Protein AF-A0AAU5R5P0-F1 (afdb_monomer_lite)

Radius of gyration: 32.19 Å; chains: 1; bounding box: 75×48×72 Å

Structure (mmCIF, N/CA/C/O backbone):
data_AF-A0AAU5R5P0-F1
#
_entry.id   AF-A0AAU5R5P0-F1
#
loop_
_atom_site.group_PDB
_atom_site.id
_atom_site.type_symbol
_atom_site.label_atom_id
_atom_site.label_alt_id
_atom_site.label_comp_id
_atom_site.label_asym_id
_atom_site.label_entity_id
_atom_site.label_seq_id
_atom_site.pdbx_PDB_ins_code
_atom_site.Cartn_x
_atom_site.Cartn_y
_atom_site.Cartn_z
_atom_site.occupancy
_atom_site.B_iso_or_equiv
_atom_site.auth_seq_id
_atom_site.auth_comp_id
_atom_site.auth_asym_id
_atom_site.auth_atom_id
_atom_site.pdbx_PDB_model_num
ATOM 1 N N . MET A 1 1 ? -8.602 23.711 18.862 1.00 37.56 1 MET A N 1
ATOM 2 C CA . MET A 1 1 ? -9.225 22.370 18.930 1.00 37.56 1 MET A CA 1
ATOM 3 C C . MET A 1 1 ? -9.300 21.935 20.382 1.00 37.56 1 MET A C 1
ATOM 5 O O . MET A 1 1 ? -8.264 21.625 20.959 1.00 37.56 1 MET A O 1
ATOM 9 N N . SER A 1 2 ? -10.489 21.981 20.987 1.00 48.16 2 SER A N 1
ATOM 10 C CA . SER A 1 2 ? -10.673 21.551 22.378 1.00 48.16 2 SER A CA 1
ATOM 11 C C . SER A 1 2 ? -10.471 20.036 22.458 1.00 48.16 2 SER A C 1
ATOM 13 O O . SER A 1 2 ? -11.195 19.274 21.819 1.00 48.16 2 SER A O 1
ATOM 15 N N . GLY A 1 3 ? -9.413 19.594 23.141 1.00 65.94 3 GLY A N 1
ATOM 16 C CA . GLY A 1 3 ? -9.197 18.174 23.404 1.00 65.94 3 GLY A CA 1
ATOM 17 C C . GLY A 1 3 ? -10.274 17.636 24.348 1.00 65.94 3 GLY A C 1
ATOM 18 O O . GLY A 1 3 ? -10.852 18.393 25.116 1.00 65.94 3 GLY A O 1
ATOM 19 N N . LYS A 1 4 ? -10.504 16.314 24.335 1.00 78.62 4 LYS A N 1
ATOM 20 C CA . LYS A 1 4 ? -11.474 15.627 25.219 1.00 78.62 4 LYS A CA 1
ATOM 21 C C . LYS A 1 4 ? -11.370 16.030 26.705 1.00 78.62 4 LYS A C 1
ATOM 23 O O . LYS A 1 4 ? -12.364 15.966 27.415 1.00 78.62 4 LYS A O 1
ATOM 28 N N . TYR A 1 5 ? -10.181 16.438 27.1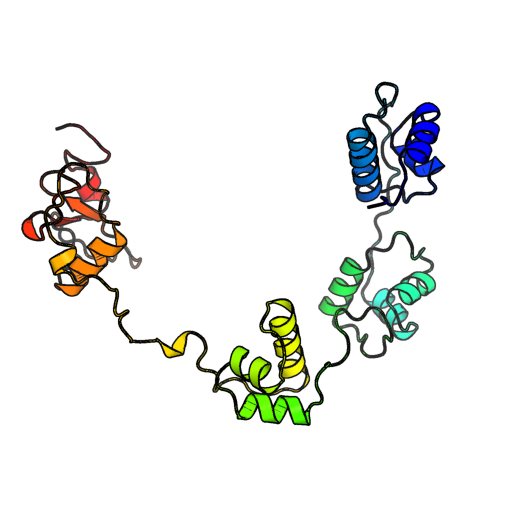53 1.00 87.50 5 TYR A N 1
ATOM 29 C CA . TYR A 1 5 ? -9.937 16.993 28.481 1.00 87.50 5 TYR A CA 1
ATOM 30 C C . TYR A 1 5 ? -9.247 18.360 28.327 1.00 87.50 5 TYR A C 1
ATOM 32 O O . TYR A 1 5 ? -8.155 18.398 27.747 1.00 87.50 5 TYR A O 1
ATOM 40 N N . PRO A 1 6 ? -9.866 19.468 28.778 1.00 90.06 6 PRO A N 1
ATOM 41 C CA . PRO A 1 6 ? -9.249 20.793 28.759 1.00 90.06 6 PRO A CA 1
ATOM 42 C C . PRO A 1 6 ? -8.124 20.903 29.800 1.00 90.06 6 PRO A C 1
ATOM 44 O O . PRO A 1 6 ? -8.080 20.120 30.752 1.00 90.06 6 PRO A O 1
ATOM 47 N N . ARG A 1 7 ? -7.231 21.889 29.626 1.00 90.69 7 ARG A N 1
ATOM 48 C CA . ARG A 1 7 ? -6.052 22.107 30.486 1.00 90.69 7 ARG A CA 1
ATOM 49 C C . ARG A 1 7 ? -6.431 22.210 31.964 1.00 90.69 7 ARG A C 1
ATOM 51 O O . ARG A 1 7 ? -5.957 21.400 32.750 1.00 90.69 7 ARG A O 1
ATOM 58 N N . ASP A 1 8 ? -7.351 23.110 32.304 1.00 90.38 8 ASP A N 1
ATOM 59 C CA . ASP A 1 8 ? -7.723 23.395 33.698 1.00 90.38 8 ASP A CA 1
ATOM 60 C C . ASP 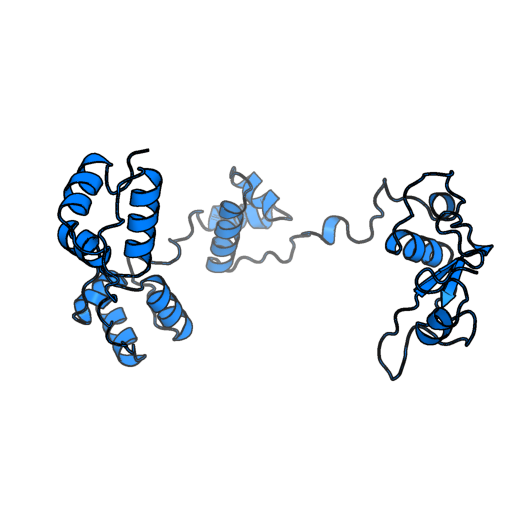A 1 8 ? -8.267 22.159 34.428 1.00 90.38 8 ASP A C 1
ATOM 62 O O . ASP A 1 8 ? -8.071 21.989 35.631 1.00 90.38 8 ASP A O 1
ATOM 66 N N . LEU A 1 9 ? -8.966 21.276 33.703 1.00 91.56 9 LEU A N 1
ATOM 67 C CA . LEU A 1 9 ? -9.454 20.020 34.264 1.00 91.56 9 LEU A CA 1
ATOM 68 C C . LEU A 1 9 ? -8.287 19.077 34.568 1.00 91.56 9 LEU A C 1
ATOM 70 O O . LEU A 1 9 ? -8.235 18.510 35.657 1.00 91.56 9 LEU A O 1
ATOM 74 N N . LEU A 1 10 ? -7.356 18.909 33.625 1.00 92.25 10 LEU A N 1
ATOM 75 C CA . LEU A 1 10 ? -6.195 18.040 33.815 1.00 92.25 10 LEU A CA 1
ATOM 76 C C . LEU A 1 10 ? -5.265 18.554 34.912 1.00 92.25 10 LEU A C 1
ATOM 78 O O . LEU A 1 10 ? -4.765 17.742 35.677 1.00 92.25 10 LEU A O 1
ATOM 82 N N . GLU A 1 11 ? -5.085 19.865 35.028 1.00 92.88 11 GLU A N 1
ATOM 83 C CA . GLU A 1 11 ? -4.228 20.491 36.036 1.00 92.88 11 GLU A CA 1
ATOM 84 C C . GLU A 1 11 ? -4.755 20.248 37.456 1.00 92.88 11 GLU A C 1
ATOM 86 O O . GLU A 1 11 ? -4.049 19.680 38.288 1.00 92.88 11 GLU A O 1
ATOM 91 N N . ARG A 1 12 ? -6.042 20.533 37.714 1.00 92.56 12 ARG A N 1
ATOM 92 C CA . ARG A 1 12 ? -6.675 20.234 39.015 1.00 92.56 12 ARG A CA 1
ATOM 93 C C . ARG A 1 12 ? -6.661 18.742 39.349 1.00 92.56 12 ARG A C 1
ATOM 95 O O . ARG A 1 12 ? -6.482 18.349 40.504 1.00 92.56 12 ARG A O 1
ATOM 102 N N . THR A 1 13 ? -6.875 17.899 38.339 1.00 92.75 13 THR A N 1
ATOM 103 C CA . THR A 1 13 ? -6.923 16.445 38.536 1.00 92.75 13 THR A CA 1
ATOM 104 C C . THR A 1 13 ? -5.526 15.879 38.789 1.00 92.75 13 THR A C 1
ATOM 106 O O . THR A 1 13 ? -5.376 15.039 39.667 1.00 92.75 13 THR A O 1
ATOM 109 N N . ALA A 1 14 ? -4.498 16.358 38.083 1.00 91.56 14 ALA A N 1
ATOM 110 C CA . ALA A 1 14 ? -3.113 15.926 38.257 1.00 91.56 14 ALA A CA 1
ATOM 111 C C . ALA A 1 14 ? -2.517 16.396 39.589 1.00 91.56 14 ALA A C 1
ATOM 113 O O . ALA A 1 14 ? -1.856 15.607 40.257 1.00 91.56 14 ALA A O 1
ATOM 114 N N . ALA A 1 15 ? -2.816 17.623 40.027 1.00 90.88 15 ALA A N 1
ATOM 115 C CA . ALA A 1 15 ? -2.338 18.151 41.308 1.00 90.88 15 ALA A CA 1
ATOM 116 C C . ALA A 1 15 ? -2.796 17.312 42.515 1.00 90.88 15 ALA A C 1
ATOM 118 O O . ALA A 1 15 ? -2.106 17.236 43.525 1.00 90.88 15 ALA A O 1
ATOM 119 N N . SER A 1 16 ? -3.961 16.668 42.407 1.00 91.50 16 SER A N 1
ATOM 120 C CA . SER A 1 16 ? -4.543 15.852 43.477 1.00 91.50 16 SER A CA 1
ATOM 121 C C . SER A 1 16 ? -4.381 14.342 43.273 1.00 91.50 16 SER A C 1
ATOM 123 O O . SER A 1 16 ? -4.752 13.573 44.161 1.00 91.50 16 SER A O 1
ATOM 125 N N . ALA A 1 17 ? -3.857 13.910 42.124 1.00 93.25 17 ALA A N 1
ATOM 126 C CA . ALA A 1 17 ? -3.657 12.504 41.798 1.00 93.25 17 ALA A CA 1
ATOM 127 C C . ALA A 1 17 ? -2.256 12.030 42.186 1.00 93.25 17 ALA A C 1
ATOM 129 O O . ALA A 1 17 ? -1.276 12.761 42.073 1.00 93.25 17 ALA A O 1
ATOM 130 N N . THR A 1 18 ? -2.162 10.769 42.593 1.00 92.38 18 THR A N 1
ATOM 131 C CA . THR A 1 18 ? -0.889 10.130 42.963 1.00 92.38 18 THR A CA 1
ATOM 132 C C . THR A 1 18 ? -0.267 9.346 41.814 1.00 92.38 18 THR A C 1
ATOM 134 O O . THR A 1 18 ? 0.905 8.992 41.872 1.00 92.38 18 THR A O 1
ATOM 137 N N . SER A 1 19 ? -1.027 9.048 40.761 1.00 93.94 19 SER A N 1
ATOM 138 C CA . SER A 1 19 ? -0.559 8.281 39.612 1.00 93.94 19 SER A CA 1
ATOM 139 C C . SER A 1 19 ? -1.356 8.631 38.356 1.00 93.94 19 SER A C 1
ATOM 141 O O . SER A 1 19 ? -2.460 9.175 38.409 1.00 93.94 19 SER A O 1
ATOM 143 N N . LEU A 1 20 ? -0.844 8.221 37.194 1.00 90.75 20 LEU A N 1
ATOM 144 C CA . LEU A 1 20 ? -1.579 8.340 35.933 1.00 90.75 20 LEU A CA 1
ATOM 145 C C . LEU A 1 20 ? -2.873 7.502 35.916 1.00 90.75 20 LEU A C 1
ATOM 147 O O . LEU A 1 20 ? -3.825 7.860 35.224 1.00 90.75 20 LEU A O 1
ATOM 151 N N . VAL A 1 21 ? -2.912 6.381 36.642 1.00 91.94 21 VAL A N 1
ATOM 152 C CA . VAL A 1 21 ? -4.115 5.541 36.764 1.00 91.94 21 VAL A CA 1
ATOM 153 C C . VAL A 1 21 ? -5.148 6.247 37.642 1.00 91.94 21 VAL A C 1
ATOM 155 O O . VAL A 1 21 ? -6.328 6.259 37.293 1.00 91.94 21 VAL A O 1
ATOM 158 N N . ASP A 1 22 ? -4.713 6.917 38.710 1.00 92.44 22 ASP A N 1
ATOM 159 C CA . ASP A 1 22 ? -5.586 7.715 39.572 1.00 92.44 22 ASP A CA 1
ATOM 160 C C . ASP A 1 22 ? -6.186 8.921 38.834 1.00 92.44 22 ASP A C 1
ATOM 162 O O . ASP A 1 22 ? -7.386 9.179 38.934 1.00 92.44 22 ASP A O 1
ATOM 166 N N . VAL A 1 23 ? -5.401 9.587 37.977 1.00 92.44 23 VAL A N 1
ATOM 167 C CA . VAL A 1 23 ? -5.926 10.616 37.060 1.00 92.44 23 VAL A CA 1
ATOM 168 C C . VAL A 1 23 ? -7.061 10.050 36.203 1.00 92.44 23 VAL A C 1
ATOM 170 O O . VAL A 1 23 ? -8.104 10.684 36.072 1.00 92.44 23 VAL A O 1
ATOM 173 N N . LEU A 1 24 ? -6.903 8.850 35.631 1.00 91.06 24 LEU A N 1
ATOM 174 C CA . LEU A 1 24 ? -7.969 8.240 34.831 1.00 91.06 24 LEU A CA 1
ATOM 175 C C . LEU A 1 24 ? -9.224 7.940 35.656 1.00 91.06 24 LEU A C 1
ATOM 177 O O . LEU A 1 24 ? -10.320 8.205 35.162 1.00 91.06 24 LEU A O 1
ATOM 181 N N . ARG A 1 25 ? -9.082 7.439 36.892 1.00 91.56 25 ARG A N 1
ATOM 182 C CA . ARG A 1 25 ? -10.225 7.206 37.795 1.00 91.56 25 ARG A CA 1
ATOM 183 C C . ARG A 1 25 ? -10.990 8.496 38.059 1.00 91.56 25 ARG A C 1
ATOM 185 O O . ARG A 1 25 ? -12.201 8.534 37.869 1.00 91.56 25 ARG A O 1
ATOM 192 N N . ARG A 1 26 ? -10.278 9.563 38.432 1.00 91.69 26 ARG A N 1
ATOM 193 C CA . ARG A 1 26 ? -10.861 10.878 38.745 1.00 91.69 26 ARG A CA 1
ATOM 194 C C . ARG A 1 26 ? -11.532 11.530 37.537 1.00 91.69 26 ARG A C 1
ATOM 196 O O . ARG A 1 26 ? -12.539 12.209 37.689 1.00 91.69 26 ARG A O 1
ATOM 203 N N . LEU A 1 27 ? -11.013 11.288 36.333 1.00 89.56 27 LEU A N 1
ATOM 204 C CA . LEU A 1 27 ? -11.622 11.745 35.079 1.00 89.56 27 LEU A CA 1
ATOM 205 C C . LEU A 1 27 ? -12.804 10.875 34.611 1.00 89.56 27 LEU A C 1
ATOM 207 O O . LEU A 1 27 ? -13.376 11.167 33.558 1.00 89.56 27 LEU A O 1
ATOM 211 N N . GLY A 1 28 ? -13.129 9.780 35.311 1.00 85.88 28 GLY A N 1
ATOM 212 C CA . GLY A 1 28 ? -14.109 8.790 34.850 1.00 85.88 28 GLY A CA 1
ATOM 213 C C . GLY A 1 28 ? -13.724 8.153 33.507 1.00 85.88 28 GLY A C 1
ATOM 214 O O . GLY A 1 28 ? -14.583 7.782 32.708 1.00 85.88 28 GLY A O 1
ATOM 215 N N . ALA A 1 29 ? -12.427 8.096 33.201 1.00 85.25 29 ALA A N 1
ATOM 216 C CA . ALA A 1 29 ? -11.911 7.598 31.936 1.00 85.25 29 ALA A CA 1
ATOM 217 C C . ALA A 1 29 ? -11.684 6.074 31.990 1.00 85.25 29 ALA A C 1
ATOM 219 O O . ALA A 1 29 ? -11.290 5.551 33.032 1.00 85.25 29 ALA A O 1
ATOM 220 N N . PRO A 1 30 ? -11.837 5.345 30.865 1.00 83.00 30 PRO A N 1
ATOM 221 C CA . PRO A 1 30 ? -11.575 3.907 30.837 1.00 83.00 30 PRO A CA 1
ATOM 222 C C . PRO A 1 30 ? -10.136 3.582 31.251 1.00 83.00 30 PRO A C 1
ATOM 224 O O . PRO A 1 30 ? -9.190 4.137 30.678 1.00 83.00 30 PRO A O 1
ATOM 227 N N . LEU A 1 31 ? -9.967 2.651 32.194 1.00 86.25 31 LEU A N 1
ATOM 228 C CA . LEU A 1 31 ? -8.665 2.194 32.688 1.00 86.25 31 LEU A CA 1
ATOM 229 C C . LEU A 1 31 ? -8.011 1.269 31.653 1.00 86.25 31 LEU A C 1
ATOM 231 O O . LEU A 1 31 ? -8.172 0.047 31.656 1.00 86.25 31 LEU A O 1
ATOM 235 N N . GLY A 1 32 ? -7.310 1.869 30.695 1.00 83.44 32 GLY A N 1
ATOM 236 C CA . GLY A 1 32 ? -6.688 1.149 29.591 1.00 83.44 32 GLY A CA 1
ATOM 237 C C . GLY A 1 32 ? -5.481 1.873 29.012 1.00 83.44 32 GLY A C 1
ATOM 238 O O . GLY A 1 32 ? -5.336 3.091 29.124 1.00 83.44 32 GLY A O 1
ATOM 239 N N . SER A 1 33 ? -4.621 1.117 28.330 1.00 85.06 33 SER A N 1
ATOM 240 C CA . SER A 1 33 ? -3.345 1.612 27.795 1.00 85.06 33 SER A CA 1
ATOM 241 C C . SER A 1 33 ? -3.502 2.791 26.828 1.00 85.06 33 SER A C 1
ATOM 243 O O . SER A 1 33 ? -2.677 3.706 26.834 1.00 85.06 33 SER A O 1
ATOM 245 N N . ARG A 1 34 ? -4.577 2.811 26.026 1.00 83.88 34 ARG A N 1
ATOM 246 C CA . ARG A 1 34 ? -4.896 3.923 25.115 1.00 83.88 34 ARG A CA 1
ATOM 247 C C . ARG A 1 34 ? -5.276 5.195 25.869 1.00 83.88 34 ARG A C 1
ATOM 249 O O . ARG A 1 34 ? -4.752 6.254 25.539 1.00 83.88 34 ARG A O 1
ATOM 256 N N . SER A 1 35 ? -6.136 5.088 26.882 1.00 86.81 35 SER A N 1
ATOM 257 C CA . SER A 1 35 ? -6.529 6.222 27.726 1.00 86.81 35 SER A CA 1
ATOM 258 C C . SER A 1 35 ? -5.335 6.766 28.508 1.00 86.81 35 SER A C 1
ATOM 260 O O . SER A 1 35 ? -5.110 7.972 28.493 1.00 86.81 35 SER A O 1
ATOM 262 N N . CYS A 1 36 ? -4.511 5.886 29.096 1.00 88.81 36 CYS A N 1
ATOM 263 C CA . CYS A 1 36 ? -3.262 6.275 29.759 1.00 88.81 36 CYS A CA 1
ATOM 264 C C . CYS A 1 36 ? -2.346 7.045 28.813 1.00 88.81 36 CYS A C 1
ATOM 266 O O . CYS A 1 36 ? -1.829 8.093 29.182 1.00 88.81 36 CYS A O 1
ATOM 268 N N . ARG A 1 37 ? -2.135 6.529 27.594 1.00 89.56 37 ARG A N 1
ATOM 269 C CA . ARG A 1 37 ? -1.294 7.192 26.593 1.00 89.56 37 ARG A CA 1
ATOM 270 C C . ARG A 1 37 ? -1.841 8.576 26.255 1.00 89.56 37 ARG A C 1
ATOM 272 O O . ARG A 1 37 ? -1.109 9.544 26.376 1.00 89.56 37 ARG A O 1
ATOM 279 N N . TYR A 1 38 ? -3.127 8.669 25.916 1.00 90.81 38 TYR A N 1
ATOM 280 C CA . TYR A 1 38 ? -3.756 9.939 25.558 1.00 90.81 38 TYR A CA 1
ATOM 281 C C . TYR A 1 38 ? -3.643 10.983 26.676 1.00 90.81 38 TYR A C 1
ATOM 283 O O . TYR A 1 38 ? -3.254 12.116 26.413 1.00 90.81 38 TYR A O 1
ATOM 291 N N . VAL A 1 39 ? -3.956 10.611 27.922 1.00 91.38 39 VAL A N 1
ATOM 292 C CA . VAL A 1 39 ? -3.872 11.535 29.064 1.00 91.38 39 VAL A CA 1
ATOM 293 C C . VAL A 1 39 ? -2.426 11.923 29.356 1.00 91.38 39 VAL A C 1
ATOM 295 O O . VAL A 1 39 ? -2.158 13.101 29.549 1.00 91.38 39 VAL A O 1
ATOM 298 N N . ARG A 1 40 ? -1.476 10.984 29.301 1.00 92.44 40 ARG A N 1
ATOM 299 C CA . ARG A 1 40 ? -0.046 11.283 29.462 1.00 92.44 40 ARG A CA 1
ATOM 300 C C . ARG A 1 40 ? 0.454 12.271 28.412 1.00 92.44 40 ARG A C 1
ATOM 302 O O . ARG A 1 40 ? 1.134 13.229 28.757 1.00 92.44 40 ARG A O 1
ATOM 309 N N . ASP A 1 41 ? 0.112 12.045 27.147 1.00 93.44 41 ASP A N 1
ATOM 310 C CA . ASP A 1 41 ? 0.524 12.917 26.047 1.00 93.44 41 ASP A CA 1
ATOM 311 C C . ASP A 1 41 ? -0.108 14.310 26.193 1.00 93.44 41 ASP A C 1
ATOM 313 O O . ASP A 1 41 ? 0.528 15.314 25.884 1.00 93.44 41 ASP A O 1
ATOM 317 N N . ARG A 1 42 ? -1.331 14.393 26.736 1.00 93.00 42 ARG A N 1
ATOM 318 C CA . ARG A 1 42 ? -1.995 15.665 27.050 1.00 93.00 42 ARG A CA 1
ATOM 319 C C . ARG A 1 42 ? -1.380 16.397 28.239 1.00 93.00 42 ARG A C 1
ATOM 321 O O . ARG A 1 42 ? -1.206 17.603 28.140 1.00 93.00 42 ARG A O 1
ATOM 328 N N . LEU A 1 43 ? -1.032 15.696 29.316 1.00 93.00 43 LEU A N 1
ATOM 329 C CA . LEU A 1 43 ? -0.339 16.284 30.469 1.00 93.00 43 LEU A CA 1
ATOM 330 C C . LEU A 1 43 ? 1.007 16.882 30.040 1.00 93.00 43 LEU A C 1
ATOM 332 O O . LEU A 1 43 ? 1.278 18.037 30.343 1.00 93.00 43 LEU A O 1
ATOM 336 N N . LYS A 1 44 ? 1.776 16.147 29.223 1.00 93.19 44 LYS A N 1
ATOM 337 C CA . LYS A 1 44 ? 3.019 16.647 28.613 1.00 93.19 44 LYS A CA 1
ATOM 338 C C . LYS A 1 44 ? 2.791 17.841 27.694 1.00 93.19 44 LYS A C 1
ATOM 340 O O . LYS A 1 44 ? 3.549 18.797 27.727 1.00 93.19 44 LYS A O 1
ATOM 345 N N . HIS A 1 45 ? 1.757 17.787 26.857 1.00 93.38 45 HIS A N 1
ATOM 346 C CA . HIS A 1 45 ? 1.437 18.879 25.941 1.00 93.38 45 HIS A CA 1
ATOM 347 C C . HIS A 1 45 ? 1.094 20.186 26.671 1.00 93.38 45 HIS A C 1
ATOM 349 O O . HIS A 1 45 ? 1.374 21.258 26.145 1.00 93.38 45 HIS A O 1
ATOM 355 N N . TYR A 1 46 ? 0.487 20.097 27.855 1.00 93.69 46 TYR A N 1
ATOM 356 C CA . TYR A 1 46 ? 0.146 21.253 28.685 1.00 93.69 46 TYR A CA 1
ATOM 357 C C . TYR A 1 46 ? 1.216 21.625 29.714 1.00 93.69 46 TYR A C 1
ATOM 359 O O . TYR A 1 46 ? 0.971 22.543 30.495 1.00 93.69 46 TYR A O 1
ATOM 367 N N . ASP A 1 47 ? 2.355 20.930 29.708 1.00 93.12 47 ASP A N 1
ATOM 368 C CA . ASP A 1 47 ? 3.454 21.117 30.659 1.00 93.12 47 ASP A CA 1
ATOM 369 C C . ASP A 1 47 ? 2.994 21.061 32.128 1.00 93.12 47 ASP A C 1
ATOM 371 O O . ASP A 1 47 ? 3.396 21.851 32.977 1.00 93.12 47 ASP A O 1
ATOM 375 N N . ILE A 1 48 ? 2.067 20.144 32.419 1.00 92.50 48 ILE A N 1
ATOM 376 C CA . ILE A 1 48 ? 1.549 19.934 33.774 1.00 92.50 48 ILE A CA 1
ATOM 377 C C . ILE A 1 48 ? 2.538 19.052 34.533 1.00 92.50 48 ILE A C 1
ATOM 379 O O . ILE A 1 48 ? 2.906 17.980 34.043 1.00 92.50 48 ILE A O 1
ATOM 383 N N . ASP A 1 49 ? 2.923 19.476 35.739 1.00 91.06 49 ASP A N 1
ATOM 384 C CA . ASP A 1 49 ? 3.818 18.701 36.594 1.00 91.06 49 ASP A CA 1
ATOM 385 C C . ASP A 1 49 ? 3.182 17.362 37.001 1.00 91.06 49 ASP A C 1
ATOM 387 O O . ASP A 1 49 ? 2.055 17.285 37.498 1.00 91.06 49 ASP A O 1
ATOM 391 N N . THR A 1 50 ? 3.929 16.289 36.758 1.00 91.81 50 THR A N 1
ATOM 392 C CA . THR A 1 50 ? 3.582 14.916 37.139 1.00 91.81 50 THR A CA 1
ATOM 393 C C . THR A 1 50 ? 4.754 14.219 37.830 1.00 91.81 50 THR A C 1
ATOM 395 O O . THR A 1 50 ? 4.817 12.990 37.839 1.00 91.81 50 THR A O 1
ATOM 398 N N . SER A 1 51 ? 5.737 14.973 38.328 1.00 91.38 51 SER A N 1
ATOM 399 C CA . SER A 1 51 ? 6.940 14.437 38.975 1.00 91.38 51 SER A CA 1
ATOM 400 C C . SER A 1 51 ? 6.622 13.649 40.250 1.00 91.38 51 SER A C 1
ATOM 402 O O . SER A 1 51 ? 7.294 12.665 40.553 1.00 91.38 51 SER A O 1
ATOM 404 N N . HIS A 1 52 ? 5.542 14.018 40.941 1.00 91.62 52 HIS A N 1
ATOM 405 C CA . HIS A 1 52 ? 5.018 13.338 42.125 1.00 91.62 52 HIS A CA 1
ATOM 406 C C . HIS A 1 52 ? 4.285 12.024 41.822 1.00 91.62 52 HIS A C 1
ATOM 408 O O . HIS A 1 52 ? 3.874 11.332 42.754 1.00 91.62 52 HIS A O 1
ATOM 414 N N . PHE A 1 53 ? 4.092 11.656 40.550 1.00 94.69 53 PHE A N 1
ATOM 415 C CA . PHE A 1 53 ? 3.351 10.445 40.203 1.00 94.69 53 PHE A CA 1
ATOM 416 C C . PHE A 1 53 ? 4.158 9.177 40.486 1.00 94.69 53 PHE A C 1
ATOM 418 O O . PHE A 1 53 ? 5.235 8.958 39.931 1.00 94.69 53 PHE A O 1
ATOM 425 N N . VAL A 1 54 ? 3.570 8.266 41.260 1.00 92.25 54 VAL A N 1
ATOM 426 C CA . VAL A 1 54 ? 4.105 6.919 41.464 1.00 92.25 54 VAL A CA 1
ATOM 427 C C . VAL A 1 54 ? 3.711 5.987 40.318 1.00 92.25 54 VAL A C 1
ATOM 429 O O . VAL A 1 54 ? 2.661 6.129 39.680 1.00 92.25 54 VAL A O 1
ATOM 432 N N . LYS A 1 55 ? 4.567 4.996 40.040 1.00 88.25 55 LYS A N 1
ATOM 433 C CA . LYS A 1 55 ? 4.279 3.968 39.036 1.00 88.25 55 LYS A CA 1
ATOM 434 C C . LYS A 1 55 ? 3.196 3.030 39.564 1.00 88.25 55 LYS A C 1
ATOM 436 O O . LYS A 1 55 ? 3.466 2.155 40.377 1.00 88.25 55 LYS A O 1
ATOM 441 N N . GLU A 1 56 ? 1.991 3.186 39.036 1.00 89.88 56 GLU A N 1
ATOM 442 C CA . GLU A 1 56 ? 0.865 2.293 39.286 1.00 89.88 56 GLU A CA 1
ATOM 443 C C . GLU A 1 56 ? 0.580 1.440 38.042 1.00 89.88 56 GLU A C 1
ATOM 445 O O . GLU A 1 56 ? 0.508 1.955 36.920 1.00 89.88 56 GLU A O 1
ATOM 450 N N . SER A 1 57 ? 0.447 0.126 38.230 1.00 87.56 57 SER A N 1
ATOM 451 C CA . SER A 1 57 ? 0.046 -0.788 37.158 1.00 87.56 57 SER A CA 1
ATOM 452 C C . SER A 1 57 ? -1.433 -0.600 36.826 1.00 87.56 57 SER A C 1
ATOM 454 O O . SER A 1 57 ? -2.259 -0.358 37.703 1.00 87.56 57 SER A O 1
ATOM 456 N N . LEU A 1 58 ? -1.781 -0.721 35.543 1.00 86.75 58 LEU A N 1
ATOM 457 C CA . LEU A 1 58 ? -3.187 -0.819 35.150 1.00 86.75 58 LEU A CA 1
ATOM 458 C C . LEU A 1 58 ? -3.811 -2.071 35.786 1.00 86.75 58 LEU A C 1
ATOM 460 O O . LEU A 1 58 ? -3.103 -3.066 35.934 1.00 86.75 58 LEU A O 1
ATOM 464 N N . PRO A 1 59 ? -5.111 -2.041 36.129 1.00 84.31 59 PRO A N 1
ATOM 465 C CA . PRO A 1 59 ? -5.787 -3.225 36.637 1.00 84.31 59 PRO A CA 1
ATOM 466 C C . PRO A 1 59 ? -5.726 -4.349 35.601 1.00 84.31 59 PRO A C 1
ATOM 468 O O . PRO A 1 59 ? -5.874 -4.097 34.396 1.00 84.31 59 PRO A O 1
ATOM 471 N N . ASP A 1 60 ? -5.528 -5.576 36.079 1.00 80.44 60 ASP A N 1
ATOM 472 C CA . ASP A 1 60 ? -5.538 -6.752 35.221 1.00 80.44 60 ASP A CA 1
ATOM 473 C C . ASP A 1 60 ? -6.900 -6.883 34.543 1.00 80.44 60 ASP A C 1
ATOM 475 O O . ASP A 1 60 ? -7.961 -6.832 35.170 1.00 80.44 60 ASP A O 1
ATOM 479 N N . ARG A 1 61 ? -6.866 -7.011 33.217 1.00 73.94 61 ARG A N 1
ATOM 480 C CA . ARG A 1 61 ? -8.063 -7.258 32.422 1.00 73.94 61 ARG A CA 1
ATOM 481 C C . ARG A 1 61 ? -8.236 -8.758 32.297 1.00 73.94 61 ARG A C 1
ATOM 483 O O . ARG A 1 61 ? -7.347 -9.441 31.798 1.00 73.94 61 ARG A O 1
ATOM 490 N N . GLU A 1 62 ? -9.401 -9.247 32.695 1.00 74.19 62 GLU A N 1
ATOM 491 C CA . GLU A 1 62 ? -9.769 -10.643 32.508 1.00 74.19 62 GLU A CA 1
ATOM 492 C C . GLU A 1 62 ? -9.664 -11.035 31.023 1.00 74.19 62 GLU A C 1
ATOM 494 O O . GLU A 1 62 ? -10.205 -10.363 30.133 1.00 74.19 62 GLU A O 1
ATOM 499 N N . HIS A 1 63 ? -8.942 -12.121 30.739 1.00 71.56 63 HIS A N 1
ATOM 500 C CA . HIS A 1 63 ? -8.827 -12.658 29.390 1.00 71.56 63 HIS A CA 1
ATOM 501 C C . HIS A 1 63 ? -10.150 -13.301 28.973 1.00 71.56 63 HIS A C 1
ATOM 503 O O . HIS A 1 63 ? -10.485 -14.403 29.393 1.00 71.56 63 HIS A O 1
ATOM 509 N N . ARG A 1 64 ? -10.894 -12.619 28.100 1.00 75.44 64 ARG A N 1
ATOM 510 C CA . ARG A 1 64 ? -12.179 -13.116 27.594 1.00 75.44 64 ARG A CA 1
ATOM 511 C C . ARG A 1 64 ? -12.000 -13.921 26.314 1.00 75.44 64 ARG A C 1
ATOM 513 O O . ARG A 1 64 ? -11.430 -13.429 25.336 1.00 75.44 64 ARG A O 1
ATOM 5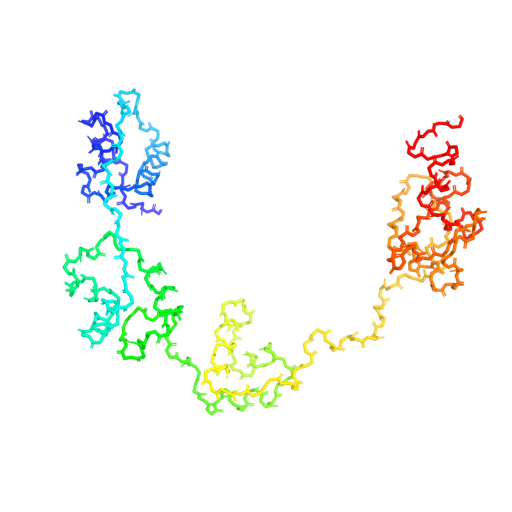20 N N . SER A 1 65 ? -12.537 -15.138 26.309 1.00 78.19 65 SER A N 1
ATOM 521 C CA . SER A 1 65 ? -12.718 -15.935 25.097 1.00 78.19 65 SER A CA 1
ATOM 522 C C . SER A 1 65 ? -14.142 -15.768 24.578 1.00 78.19 65 SER A C 1
ATOM 524 O O . SER A 1 65 ? -15.089 -15.714 25.353 1.00 78.19 65 SER A O 1
ATOM 526 N N . TYR A 1 66 ? -14.282 -15.695 23.256 1.00 82.50 66 TYR A N 1
ATOM 527 C CA . TYR A 1 66 ? -15.572 -15.579 22.580 1.00 82.50 66 TYR A CA 1
ATOM 528 C C . TYR A 1 66 ? -15.752 -16.806 21.676 1.00 82.50 66 TYR A C 1
ATOM 530 O O . TYR A 1 66 ? -15.297 -16.780 20.521 1.00 82.50 66 TYR A O 1
ATOM 538 N N . PRO A 1 67 ? -16.293 -17.921 22.201 1.00 87.69 67 PRO A N 1
ATOM 539 C CA . PRO A 1 67 ? -16.546 -19.116 21.403 1.00 87.69 67 PRO A CA 1
ATOM 540 C C . PRO A 1 67 ? -17.567 -18.818 20.296 1.00 87.69 67 PRO A C 1
ATOM 542 O O . PRO A 1 67 ? -18.299 -17.825 20.353 1.00 87.69 67 PRO A O 1
ATOM 545 N N . LYS A 1 68 ? -17.560 -19.635 19.239 1.00 89.88 68 LYS A N 1
ATOM 546 C CA . LYS A 1 68 ? -18.358 -19.375 18.031 1.00 89.88 68 LYS A CA 1
ATOM 547 C C . LYS A 1 68 ? -19.851 -19.376 18.353 1.00 89.88 68 LYS A C 1
ATOM 549 O O . LYS A 1 68 ? -20.578 -18.538 17.838 1.00 89.88 68 LYS A O 1
ATOM 554 N N . GLU A 1 69 ? -20.265 -20.286 19.220 1.00 90.75 69 GLU A N 1
ATOM 555 C CA . GLU A 1 69 ? -21.643 -20.551 19.618 1.00 90.75 69 GLU A CA 1
ATOM 556 C C . GLU A 1 69 ? -22.238 -19.325 20.313 1.00 90.75 69 GLU A C 1
ATOM 558 O O . GLU A 1 69 ? -23.256 -18.804 19.872 1.00 90.75 69 GLU A O 1
ATOM 563 N N . VAL A 1 70 ? -21.522 -18.780 21.302 1.00 89.94 70 VAL A N 1
ATOM 564 C CA . VAL A 1 70 ? -21.933 -17.570 22.035 1.00 89.94 70 VAL A CA 1
ATOM 565 C C . VAL A 1 70 ? -22.019 -16.358 21.107 1.00 89.94 70 VAL A C 1
ATOM 567 O O . VAL A 1 70 ? -22.951 -15.565 21.205 1.00 89.94 70 VAL A O 1
ATOM 570 N N . LEU A 1 71 ? -21.072 -16.203 20.175 1.00 91.12 71 LEU A N 1
ATOM 571 C CA . LEU A 1 71 ? -21.118 -15.103 19.207 1.00 91.12 71 LEU A CA 1
ATOM 572 C C . LEU A 1 71 ? -22.269 -15.245 18.208 1.00 91.12 71 LEU A C 1
ATOM 574 O O . LEU A 1 71 ? -22.844 -14.231 17.820 1.00 91.12 71 LEU A O 1
ATOM 578 N N . ALA A 1 72 ? -22.585 -16.467 17.782 1.00 91.62 72 ALA A N 1
ATOM 579 C CA . ALA A 1 72 ? -23.689 -16.735 16.869 1.00 91.62 72 ALA A CA 1
ATOM 580 C C . ALA A 1 72 ? -25.040 -16.486 17.549 1.00 91.62 72 ALA A C 1
ATOM 582 O O . ALA A 1 72 ? -25.896 -15.815 16.979 1.00 91.62 72 ALA A O 1
ATOM 583 N N . GLU A 1 73 ? -25.201 -16.953 18.787 1.00 92.69 73 GLU A N 1
ATOM 584 C CA . GLU A 1 73 ? -26.399 -16.719 19.590 1.00 92.69 73 GLU A CA 1
ATOM 585 C C . GLU A 1 73 ? -26.602 -15.225 19.873 1.00 92.69 73 GLU A C 1
ATOM 587 O O . GLU A 1 73 ? -27.685 -14.692 19.631 1.00 92.69 73 GLU A O 1
ATOM 592 N N . ALA A 1 74 ? -25.551 -14.522 20.305 1.00 91.75 74 ALA A N 1
ATOM 593 C CA . ALA A 1 74 ? -25.616 -13.083 20.539 1.00 91.75 74 ALA A CA 1
ATOM 594 C C . ALA A 1 74 ? -25.924 -12.309 19.249 1.00 91.75 74 ALA A C 1
ATOM 596 O O . ALA A 1 74 ? -26.690 -11.351 19.279 1.00 91.75 74 ALA A O 1
ATOM 597 N N . ALA A 1 75 ? -25.361 -12.720 18.107 1.00 90.88 75 ALA A N 1
ATOM 598 C CA . ALA A 1 75 ? -25.668 -12.102 16.822 1.00 90.88 75 ALA A CA 1
ATOM 599 C C . ALA A 1 75 ? -27.132 -12.323 16.411 1.00 90.88 75 ALA A C 1
ATOM 601 O O . ALA A 1 75 ? -27.757 -11.396 15.910 1.00 90.88 75 ALA A O 1
ATOM 602 N N . ALA A 1 76 ? -27.708 -13.500 16.659 1.00 91.44 76 ALA A N 1
ATOM 603 C CA . ALA A 1 76 ? -29.111 -13.772 16.341 1.00 91.44 76 ALA A CA 1
ATOM 604 C C . ALA A 1 76 ? -30.092 -12.896 17.147 1.00 91.44 76 ALA A C 1
ATOM 606 O O . ALA A 1 76 ? -31.120 -12.489 16.615 1.00 91.44 76 ALA A O 1
ATOM 607 N N . HIS A 1 77 ? -29.752 -12.559 18.396 1.00 91.50 77 HIS A N 1
ATOM 608 C CA . HIS A 1 77 ? -30.599 -11.770 19.305 1.00 91.50 77 HIS A CA 1
ATOM 609 C C . HIS A 1 77 ? -30.305 -10.264 19.296 1.00 91.50 77 HIS A C 1
ATOM 611 O O . HIS A 1 77 ? -30.804 -9.531 20.146 1.00 91.50 77 HIS A O 1
ATOM 617 N N . SER A 1 78 ? -29.459 -9.790 18.383 1.00 91.25 78 SER A N 1
ATOM 618 C CA . SER A 1 78 ? -29.005 -8.398 18.353 1.00 91.25 78 SER A CA 1
ATOM 619 C C . SER A 1 78 ? -29.049 -7.816 16.948 1.00 91.25 78 SER A C 1
ATOM 621 O O . SER A 1 78 ? -28.905 -8.521 15.953 1.00 91.25 78 SER A O 1
ATOM 623 N N . HIS A 1 79 ? -29.162 -6.494 16.867 1.00 87.75 79 HIS A N 1
ATOM 624 C CA . HIS A 1 79 ? -29.079 -5.718 15.630 1.00 87.75 79 HIS A CA 1
ATOM 625 C C . HIS A 1 79 ? -27.807 -4.862 15.555 1.00 87.75 79 HIS A C 1
ATOM 627 O O . HIS A 1 79 ? -27.618 -4.090 14.608 1.00 87.75 79 HIS A O 1
ATOM 633 N N . SER A 1 80 ? -26.907 -4.987 16.531 1.00 87.25 80 SER A N 1
ATOM 634 C CA . SER A 1 80 ? -25.608 -4.324 16.527 1.00 87.25 80 SER A CA 1
ATOM 635 C C . SER A 1 80 ? -24.586 -5.071 17.384 1.00 87.25 80 SER A C 1
ATOM 637 O O . SER A 1 80 ? -24.936 -5.775 18.325 1.00 87.25 80 SER A O 1
ATOM 639 N N . ILE A 1 81 ? -23.287 -4.862 17.124 1.00 87.56 81 ILE A N 1
ATOM 640 C CA . ILE A 1 81 ? -22.228 -5.415 17.995 1.00 87.56 81 ILE A CA 1
ATOM 641 C C . ILE A 1 81 ? -22.351 -4.855 19.419 1.00 87.56 81 ILE A C 1
ATOM 643 O O . ILE A 1 81 ? -21.962 -5.514 20.371 1.00 87.56 81 ILE A O 1
ATOM 647 N N . ARG A 1 82 ? -22.883 -3.640 19.588 1.00 87.56 82 ARG A N 1
ATOM 648 C CA . ARG A 1 82 ? -23.116 -3.074 20.917 1.00 87.56 82 ARG A CA 1
ATOM 649 C C . ARG A 1 82 ? -24.166 -3.885 21.679 1.00 87.56 82 ARG A C 1
ATOM 651 O O . ARG A 1 82 ? -23.883 -4.304 22.795 1.00 87.56 82 ARG A O 1
ATOM 658 N N . GLU A 1 83 ? -25.312 -4.138 21.056 1.00 89.06 83 GLU A N 1
ATOM 659 C CA . GLU A 1 83 ? -26.373 -4.978 21.627 1.00 89.06 83 GLU A CA 1
ATOM 660 C C . GLU A 1 83 ? -25.879 -6.395 21.908 1.00 89.06 83 GLU A C 1
ATOM 662 O O . GLU A 1 83 ? -26.191 -6.934 22.959 1.00 89.06 83 GLU A O 1
ATOM 667 N N . MET A 1 84 ? -25.010 -6.961 21.058 1.00 90.94 84 MET A N 1
ATOM 668 C CA . MET A 1 84 ? -24.406 -8.266 21.349 1.00 90.94 84 MET A CA 1
ATOM 669 C C . MET A 1 84 ? -23.663 -8.258 22.687 1.00 90.94 84 MET A C 1
ATOM 671 O O . MET A 1 84 ? -23.744 -9.221 23.440 1.00 90.94 84 MET A O 1
ATOM 675 N N . PHE A 1 85 ? -22.908 -7.194 22.984 1.00 88.12 85 PHE A N 1
ATOM 676 C CA . PHE A 1 85 ? -22.214 -7.073 24.267 1.00 88.12 85 PHE A CA 1
ATOM 677 C C . PHE A 1 85 ? -23.205 -6.931 25.416 1.00 88.12 85 PHE A C 1
ATOM 679 O O . PHE A 1 85 ? -23.017 -7.594 26.428 1.00 88.12 85 PHE A O 1
ATOM 686 N N . GLU A 1 86 ? -24.264 -6.142 25.241 1.00 88.50 86 GLU A N 1
ATOM 687 C CA . GLU A 1 86 ? -25.338 -6.015 26.232 1.00 88.50 86 GLU A CA 1
ATOM 688 C C . GLU A 1 86 ? -26.018 -7.379 26.490 1.00 88.50 86 GLU A C 1
ATOM 690 O O . GLU A 1 86 ? -26.171 -7.759 27.649 1.00 88.50 86 GLU A O 1
ATOM 695 N N . TYR A 1 87 ? -26.295 -8.170 25.445 1.00 88.94 87 TYR A N 1
ATOM 696 C CA . TYR A 1 87 ? -26.830 -9.538 25.533 1.00 88.94 87 TYR A CA 1
ATOM 697 C C . TYR A 1 87 ? -25.873 -10.501 26.248 1.00 88.94 87 TYR A C 1
ATOM 699 O O . TYR A 1 87 ? -26.284 -11.274 27.106 1.00 88.94 87 TYR A O 1
ATOM 707 N N . MET A 1 88 ? -24.570 -10.421 25.959 1.00 87.75 88 MET A N 1
ATOM 708 C CA . MET A 1 88 ? -23.534 -11.210 26.640 1.00 87.75 88 MET A CA 1
ATOM 709 C C . MET A 1 88 ? -23.247 -10.729 28.080 1.00 87.75 88 MET A C 1
ATOM 711 O O . MET A 1 88 ? -22.328 -11.244 28.718 1.00 87.75 88 MET A O 1
ATOM 715 N N . GLY A 1 89 ? -23.968 -9.721 28.591 1.00 84.12 89 GLY A N 1
ATOM 716 C CA . GLY A 1 89 ? -23.761 -9.155 29.928 1.00 84.12 89 GLY A CA 1
ATOM 717 C C . GLY A 1 89 ? -22.467 -8.344 30.069 1.00 84.12 89 GLY A C 1
ATOM 718 O O . GLY A 1 89 ? -21.937 -8.183 31.168 1.00 84.12 89 GLY A O 1
ATOM 719 N N . LEU A 1 90 ? -21.913 -7.851 28.960 1.00 81.38 90 LEU A N 1
ATOM 720 C CA . LEU A 1 90 ? -20.645 -7.130 28.911 1.00 81.38 90 LEU A CA 1
ATOM 721 C C . LEU A 1 90 ? -20.871 -5.620 28.724 1.00 81.38 90 LEU A C 1
ATOM 723 O O . LEU A 1 90 ? -21.677 -5.203 27.892 1.00 81.38 90 LEU A O 1
ATOM 727 N N . PRO A 1 91 ? -20.107 -4.761 29.423 1.00 73.12 91 PRO A N 1
ATOM 728 C CA . PRO A 1 91 ? -20.260 -3.319 29.293 1.00 73.12 91 PRO A CA 1
ATOM 729 C C . PRO A 1 91 ? -19.814 -2.822 27.899 1.00 73.12 91 PRO A C 1
ATOM 731 O O . PRO A 1 91 ? -18.682 -3.093 27.473 1.00 73.12 91 PRO A O 1
ATOM 734 N N . PRO A 1 92 ? -20.637 -2.014 27.200 1.00 68.19 92 PRO A N 1
ATOM 735 C CA . PRO A 1 92 ? -20.359 -1.563 25.832 1.00 68.19 92 PRO A CA 1
ATOM 736 C C . PRO A 1 92 ? -19.194 -0.558 25.719 1.00 68.19 92 PRO A C 1
ATOM 738 O O . PRO A 1 92 ? -18.737 -0.252 24.613 1.00 68.19 92 PRO A O 1
ATOM 741 N N . SER A 1 93 ? -18.690 -0.029 26.839 1.00 63.53 93 SER A N 1
ATOM 742 C CA . SER A 1 93 ? -17.638 1.000 26.902 1.00 63.53 93 SER A CA 1
ATOM 743 C C . SER A 1 93 ? -16.206 0.461 26.766 1.00 63.53 93 SER A C 1
ATOM 745 O O . SER A 1 93 ? -15.346 1.172 26.248 1.00 63.53 93 SER A O 1
ATOM 747 N N . ASP A 1 94 ? -15.947 -0.789 27.165 1.00 59.84 94 ASP A N 1
ATOM 748 C CA . ASP A 1 94 ? -14.620 -1.438 27.099 1.00 59.84 94 ASP A CA 1
ATOM 749 C C . ASP A 1 94 ? -14.498 -2.442 25.934 1.00 59.84 94 ASP A C 1
ATOM 751 O O . ASP A 1 94 ? -13.585 -3.269 25.864 1.00 59.84 94 ASP A O 1
ATOM 755 N N . SER A 1 95 ? -15.436 -2.367 24.991 1.00 67.44 95 SER A N 1
ATOM 756 C CA . SER A 1 95 ? -15.658 -3.394 23.975 1.00 67.44 95 SER A CA 1
ATOM 757 C C . SER A 1 95 ? -14.694 -3.281 22.781 1.00 67.44 95 SER A C 1
ATOM 759 O O . SER A 1 95 ? -14.629 -2.238 22.120 1.00 67.44 95 SER A O 1
ATOM 761 N N . PRO A 1 96 ? -13.970 -4.355 22.404 1.00 76.50 96 PRO A N 1
ATOM 762 C CA . PRO A 1 96 ? -13.117 -4.364 21.221 1.00 76.50 96 PRO A CA 1
ATOM 763 C C . PRO A 1 96 ? -13.949 -4.615 19.947 1.00 76.50 96 PRO A C 1
ATOM 765 O O . PRO A 1 96 ? -13.816 -5.649 19.291 1.00 76.50 96 PRO A O 1
ATOM 768 N N . TYR A 1 97 ? -14.799 -3.654 19.563 1.00 81.38 97 TYR A N 1
ATOM 769 C CA . TYR A 1 97 ? -15.723 -3.757 18.419 1.00 81.38 97 TYR A CA 1
ATOM 770 C C . TYR A 1 97 ? -15.060 -4.239 17.120 1.00 81.38 97 TYR A C 1
ATOM 772 O O . TYR A 1 97 ? -15.654 -4.991 16.351 1.00 81.38 97 TYR A O 1
ATOM 780 N N . SER A 1 98 ? -13.825 -3.807 16.847 1.00 79.94 98 SER A N 1
ATOM 781 C CA . SER A 1 98 ? -13.079 -4.224 15.655 1.00 79.94 98 SER A CA 1
ATOM 782 C C . SER A 1 98 ? -12.656 -5.692 15.698 1.00 79.94 98 SER A C 1
ATOM 784 O O . SER A 1 98 ? -12.689 -6.360 14.666 1.00 79.94 98 SER A O 1
ATOM 786 N N . TYR A 1 99 ? -12.277 -6.190 16.876 1.00 84.44 99 TYR A N 1
ATOM 787 C CA . TYR A 1 99 ? -11.872 -7.575 17.081 1.00 84.44 99 TYR A CA 1
ATOM 788 C C . TYR A 1 99 ? -13.057 -8.521 16.913 1.00 84.44 99 TYR A C 1
ATOM 790 O O . TYR A 1 99 ? -12.957 -9.471 16.141 1.00 84.44 99 TYR A O 1
ATOM 798 N N . ILE A 1 100 ? -14.181 -8.225 17.578 1.00 86.81 100 ILE A N 1
ATOM 799 C CA . ILE A 1 100 ? -15.398 -9.038 17.472 1.00 86.81 100 ILE A CA 1
ATOM 800 C C . ILE A 1 100 ? -15.920 -9.041 16.045 1.00 86.81 100 ILE A C 1
ATOM 802 O O . ILE A 1 100 ? -16.187 -10.111 15.516 1.00 86.81 100 ILE A O 1
ATOM 806 N N . ARG A 1 101 ? -15.935 -7.888 15.367 1.00 82.69 101 ARG A N 1
ATOM 807 C CA . ARG A 1 101 ? -16.303 -7.827 13.948 1.00 82.69 101 ARG A CA 1
ATOM 808 C C . ARG A 1 101 ? -15.433 -8.741 13.086 1.00 82.69 101 ARG A C 1
ATOM 810 O O . ARG A 1 101 ? -15.947 -9.595 12.381 1.00 82.69 101 ARG A O 1
ATOM 817 N N . GLY A 1 102 ? -14.110 -8.626 13.206 1.00 84.31 102 GLY A N 1
ATOM 818 C CA . GLY A 1 102 ? -13.203 -9.484 12.445 1.00 84.31 102 GLY A CA 1
ATOM 819 C C . GLY A 1 102 ? -13.301 -10.968 12.816 1.00 84.31 102 GLY A C 1
ATOM 820 O O . GLY A 1 102 ? -12.887 -11.806 12.020 1.00 84.31 102 GLY A O 1
ATOM 821 N N . ARG A 1 103 ? -13.791 -11.301 14.016 1.00 88.50 103 ARG A N 1
ATOM 822 C CA . ARG A 1 103 ? -14.043 -12.678 14.458 1.00 88.50 103 ARG A CA 1
ATOM 823 C C . ARG A 1 103 ? -15.364 -13.209 13.892 1.00 88.50 103 ARG A C 1
ATOM 825 O O . ARG A 1 103 ? -15.363 -14.334 13.417 1.00 88.50 103 ARG A O 1
ATOM 832 N N . LEU A 1 104 ? -16.424 -12.399 13.860 1.00 89.44 104 LEU A N 1
ATOM 833 C CA . LEU A 1 104 ? -17.698 -12.713 13.199 1.00 89.44 104 LEU A CA 1
ATOM 834 C C . LEU A 1 104 ? -17.488 -13.010 11.709 1.00 89.44 104 LEU A C 1
ATOM 836 O O . LEU A 1 104 ? -17.889 -14.076 11.249 1.00 89.44 104 LEU A O 1
ATOM 840 N N . ASP A 1 105 ? -16.751 -12.137 11.008 1.00 85.12 105 ASP A N 1
ATOM 841 C CA . ASP A 1 105 ? -16.409 -12.311 9.589 1.00 85.12 105 ASP A CA 1
ATOM 842 C C . ASP A 1 105 ? -15.657 -13.635 9.354 1.00 85.12 105 ASP A C 1
ATOM 844 O O . ASP A 1 105 ? -16.002 -14.417 8.473 1.00 85.12 105 ASP A O 1
ATOM 848 N N . ARG A 1 106 ? -14.637 -13.922 10.178 1.00 88.19 106 ARG A N 1
ATOM 849 C CA . ARG A 1 106 ? -13.825 -15.150 10.072 1.00 88.19 106 ARG A CA 1
ATOM 850 C C . ARG A 1 106 ? -14.601 -16.428 10.380 1.00 88.19 106 ARG A C 1
ATOM 852 O O . ARG A 1 106 ? -14.245 -17.481 9.866 1.00 88.19 106 ARG A O 1
ATOM 859 N N . LEU A 1 107 ? -15.602 -16.347 11.251 1.00 89.81 107 LEU A N 1
ATOM 860 C CA . LEU A 1 107 ? -16.427 -17.487 11.651 1.00 89.81 107 LEU A CA 1
ATOM 861 C C . LEU A 1 107 ? -17.658 -17.674 10.752 1.00 89.81 107 LEU A C 1
ATOM 863 O O . LEU A 1 107 ? -18.377 -18.657 10.942 1.00 89.81 107 LEU A O 1
ATOM 867 N N . GLY A 1 108 ? -17.890 -16.760 9.802 1.00 86.56 108 GLY A N 1
ATOM 868 C CA . GLY A 1 108 ? -19.034 -16.792 8.892 1.00 86.56 108 GLY A CA 1
ATOM 869 C C . GLY A 1 108 ? -20.376 -16.619 9.605 1.00 86.56 108 GLY A C 1
ATOM 870 O O . GLY A 1 108 ? -21.364 -17.210 9.184 1.00 86.56 108 GLY A O 1
ATOM 871 N N . ILE A 1 109 ? -20.407 -15.878 10.716 1.00 88.69 109 ILE A N 1
ATOM 872 C CA . ILE A 1 109 ? -21.647 -15.625 11.460 1.00 88.69 109 ILE A CA 1
ATOM 873 C C . ILE A 1 109 ? -22.437 -14.544 10.723 1.00 88.69 109 ILE A C 1
ATOM 875 O O . ILE A 1 109 ? -21.910 -13.456 10.472 1.00 88.69 109 ILE A O 1
ATOM 879 N N . ASP A 1 110 ? -23.694 -14.840 10.385 1.00 84.50 110 ASP A N 1
ATOM 880 C CA . ASP A 1 110 ? -24.548 -13.879 9.697 1.00 84.50 110 ASP A CA 1
ATOM 881 C C . ASP A 1 110 ? -24.837 -12.663 10.589 1.00 84.50 110 ASP A C 1
ATOM 883 O O . ASP A 1 110 ? -25.275 -12.774 11.733 1.00 84.50 110 ASP A O 1
ATOM 887 N N . THR A 1 111 ? -24.554 -11.484 10.044 1.00 84.88 111 THR A N 1
ATOM 888 C CA . THR A 1 111 ? -24.836 -10.178 10.657 1.00 84.88 111 THR A CA 1
ATOM 889 C C . THR A 1 111 ? -25.506 -9.239 9.653 1.00 84.88 111 THR A C 1
ATOM 891 O O . THR A 1 111 ? -25.500 -8.013 9.804 1.00 84.88 111 THR A O 1
ATOM 894 N N . SER A 1 112 ? -26.089 -9.806 8.593 1.00 80.69 112 SER A N 1
ATOM 895 C CA . SER A 1 112 ? -26.767 -9.077 7.524 1.00 80.69 112 SER A CA 1
ATOM 896 C C . SER A 1 112 ? -28.016 -8.331 7.994 1.00 80.69 112 SER A C 1
ATOM 898 O O . SER A 1 112 ? -28.432 -7.391 7.321 1.00 80.69 112 SER A O 1
ATOM 900 N N . HIS A 1 113 ? -28.580 -8.681 9.151 1.00 82.81 113 HIS A N 1
ATOM 901 C CA . HIS A 1 113 ? -29.702 -8.001 9.805 1.00 82.81 113 HIS A CA 1
ATOM 902 C C . HIS A 1 113 ? -29.276 -6.852 10.730 1.00 82.81 113 HIS A C 1
ATOM 904 O O . HIS A 1 113 ? -30.133 -6.128 11.235 1.00 82.81 113 HIS A O 1
ATOM 910 N N . PHE A 1 114 ? -27.973 -6.632 10.945 1.00 86.25 114 PHE A N 1
ATOM 911 C CA . PHE A 1 114 ? -27.514 -5.554 11.824 1.00 86.25 114 PHE A CA 1
ATOM 912 C C . PHE A 1 114 ? -27.829 -4.183 11.211 1.00 86.25 114 PHE A C 1
ATOM 914 O O . PHE A 1 114 ? -27.474 -3.892 10.060 1.00 86.25 114 PHE A O 1
ATOM 921 N N . THR A 1 115 ? -28.486 -3.320 11.983 1.00 74.38 115 THR A N 1
ATOM 922 C CA . THR A 1 115 ? -28.903 -1.966 11.581 1.00 74.38 115 THR A CA 1
ATOM 923 C C . THR A 1 115 ? -27.782 -0.949 11.770 1.00 74.38 115 THR A C 1
ATOM 925 O O . THR A 1 115 ? -27.704 0.044 11.048 1.00 74.38 115 THR A O 1
ATOM 928 N N . SER A 1 116 ? -26.858 -1.217 12.695 1.00 64.50 116 SER A N 1
ATOM 929 C CA . SER A 1 116 ? -25.700 -0.372 12.965 1.00 64.50 116 SER A CA 1
ATOM 930 C C . SER A 1 116 ? -24.436 -1.204 13.178 1.00 64.50 116 SER A C 1
ATOM 932 O O . SER A 1 116 ? -24.466 -2.398 13.470 1.00 64.50 116 SER A O 1
ATOM 934 N N . GLY A 1 117 ? -23.272 -0.587 12.970 1.00 57.56 117 GLY A N 1
ATOM 935 C CA . GLY A 1 117 ? -22.003 -1.285 13.159 1.00 57.56 117 GLY A CA 1
ATOM 936 C C . GLY A 1 117 ? -21.660 -2.305 12.067 1.00 57.56 117 GLY A C 1
ATOM 937 O O . GLY A 1 117 ? -20.732 -3.094 12.262 1.00 57.56 117 GLY A O 1
ATOM 938 N N . ARG A 1 118 ? -22.289 -2.265 10.887 1.00 61.38 118 ARG A N 1
ATOM 939 C CA . ARG A 1 118 ? -21.656 -2.855 9.697 1.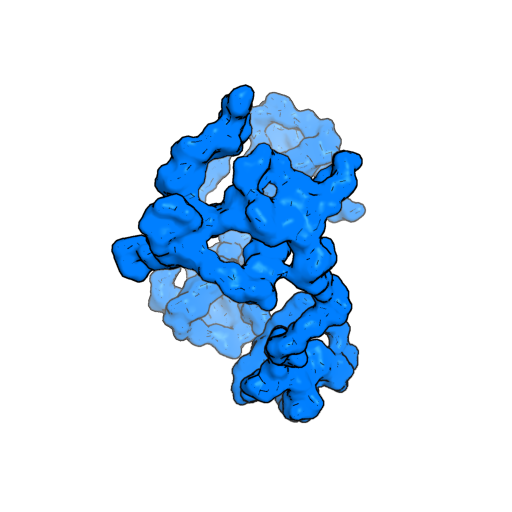00 61.38 118 ARG A CA 1
ATOM 940 C C . ARG A 1 118 ? -20.334 -2.140 9.438 1.00 61.38 118 ARG A C 1
ATOM 942 O O . ARG A 1 118 ? -20.217 -0.937 9.675 1.00 61.38 118 ARG A O 1
ATOM 949 N N . ARG A 1 119 ? -19.320 -2.860 8.944 1.00 59.53 119 ARG A N 1
ATOM 950 C CA . ARG A 1 119 ? -18.053 -2.221 8.533 1.00 59.53 119 ARG A CA 1
ATOM 951 C C . ARG A 1 119 ? -18.308 -1.141 7.479 1.00 59.53 119 ARG A C 1
ATOM 953 O O . ARG A 1 119 ? -17.617 -0.126 7.433 1.00 59.53 119 ARG A O 1
ATOM 960 N N . HIS A 1 120 ? -19.319 -1.389 6.656 1.00 65.62 120 HIS A N 1
ATOM 961 C CA . HIS A 1 120 ? -19.708 -0.609 5.505 1.00 65.62 120 HIS A CA 1
ATOM 962 C C . HIS A 1 120 ? -21.235 -0.621 5.382 1.00 65.62 120 HIS A C 1
ATOM 964 O O . HIS A 1 120 ? -21.854 -1.657 5.615 1.00 65.62 120 HIS A O 1
ATOM 970 N N . GLY A 1 121 ? -21.837 0.526 5.060 1.00 66.88 121 GLY A N 1
ATOM 971 C CA . GLY A 1 121 ? -23.273 0.607 4.779 1.00 66.88 121 GLY A CA 1
ATOM 972 C C . GLY A 1 121 ? -23.650 -0.085 3.467 1.00 66.88 121 GLY A C 1
ATOM 973 O O . GLY A 1 121 ? -22.774 -0.565 2.745 1.00 66.88 121 GLY A O 1
ATOM 974 N N . ALA A 1 122 ? -24.951 -0.102 3.166 1.00 69.75 122 ALA A N 1
ATOM 975 C CA . ALA A 1 122 ? -25.454 -0.519 1.859 1.00 69.75 122 ALA A CA 1
ATOM 976 C C . ALA A 1 122 ? -24.778 0.282 0.723 1.00 69.75 122 ALA A C 1
ATOM 978 O O . ALA A 1 122 ? -24.317 1.406 0.974 1.00 69.75 122 ALA A O 1
ATOM 979 N N . PRO A 1 123 ? -24.711 -0.275 -0.503 1.00 77.69 123 PRO A N 1
ATOM 980 C CA . PRO A 1 123 ? -24.149 0.428 -1.646 1.00 77.69 123 PRO A CA 1
ATOM 981 C C . PRO A 1 123 ? -24.745 1.826 -1.784 1.00 77.69 123 PRO A C 1
ATOM 983 O O . PRO A 1 123 ? -25.958 2.018 -1.690 1.00 77.69 123 PRO A O 1
ATOM 986 N N . SER A 1 124 ? -23.879 2.815 -1.977 1.00 77.69 124 SER A N 1
ATOM 987 C CA . SER A 1 124 ? -24.303 4.217 -1.993 1.00 77.69 124 SER A CA 1
ATOM 988 C C . SER A 1 124 ? -24.900 4.611 -3.338 1.00 77.69 124 SER A C 1
ATOM 990 O O . SER A 1 124 ? -25.654 5.578 -3.411 1.00 77.69 124 SER A O 1
ATOM 992 N N . THR A 1 125 ? -24.527 3.895 -4.399 1.00 84.81 125 THR A N 1
ATOM 993 C CA . THR A 1 125 ? -24.990 4.142 -5.761 1.00 84.81 125 THR A CA 1
ATOM 994 C C . THR A 1 125 ? -26.065 3.114 -6.138 1.00 84.81 125 THR A C 1
ATOM 996 O O . THR A 1 125 ? -25.855 1.908 -5.953 1.00 84.81 125 THR A O 1
ATOM 999 N N . PRO A 1 126 ? -27.214 3.547 -6.693 1.00 90.75 126 PRO A N 1
ATOM 1000 C CA . PRO A 1 126 ? -28.239 2.635 -7.189 1.00 90.75 126 PRO A CA 1
ATOM 1001 C C . PRO A 1 126 ? -27.682 1.655 -8.228 1.00 90.75 126 PRO A C 1
ATOM 1003 O O . PRO A 1 126 ? -26.956 2.060 -9.140 1.00 90.75 126 PRO A O 1
ATOM 1006 N N . ARG A 1 127 ? -28.070 0.373 -8.139 1.00 91.31 127 ARG A N 1
ATOM 1007 C CA . ARG A 1 127 ? -27.570 -0.708 -9.015 1.00 91.31 127 ARG A CA 1
ATOM 1008 C C . ARG A 1 127 ? -27.610 -0.345 -10.497 1.00 91.31 127 ARG A C 1
ATOM 1010 O O . ARG A 1 127 ? -26.616 -0.533 -11.192 1.00 91.31 127 ARG A O 1
ATOM 1017 N N . ARG A 1 128 ? -28.738 0.192 -10.977 1.00 92.50 128 ARG A N 1
ATOM 1018 C CA . ARG A 1 128 ? -28.917 0.575 -12.388 1.00 92.50 128 ARG A CA 1
ATOM 1019 C C . ARG A 1 128 ? -27.862 1.588 -12.831 1.00 92.50 128 ARG A C 1
ATOM 1021 O O . ARG A 1 128 ? -27.201 1.371 -13.837 1.00 92.50 128 ARG A O 1
ATOM 1028 N N . GLN A 1 129 ? -27.689 2.658 -12.058 1.00 93.25 129 GLN A N 1
ATOM 1029 C CA . GLN A 1 129 ? -26.749 3.729 -12.379 1.00 93.25 129 GLN A CA 1
ATOM 1030 C C . GLN A 1 129 ? -25.302 3.223 -12.374 1.00 93.25 129 GLN A C 1
ATOM 1032 O O . GLN A 1 129 ? -24.537 3.538 -13.282 1.00 93.25 129 GLN A O 1
ATOM 1037 N N . LEU A 1 130 ? -24.944 2.395 -11.386 1.00 93.50 130 LEU A N 1
ATOM 1038 C CA . LEU A 1 130 ? -23.612 1.801 -11.319 1.00 93.50 130 LEU A CA 1
ATOM 1039 C C . LEU A 1 130 ? -23.356 0.846 -12.493 1.00 93.50 130 LEU A C 1
ATOM 1041 O O . LEU A 1 130 ? -22.279 0.878 -13.075 1.00 93.50 130 LEU A O 1
ATOM 1045 N N . THR A 1 131 ? -24.350 0.040 -12.871 1.00 94.31 131 THR A N 1
ATOM 1046 C CA . THR A 1 131 ? -24.245 -0.900 -13.999 1.00 94.31 131 THR A CA 1
ATOM 1047 C C . THR A 1 131 ? -23.967 -0.158 -15.303 1.00 94.31 131 THR A C 1
ATOM 1049 O O . THR A 1 131 ? -23.012 -0.496 -15.995 1.00 94.31 131 THR A O 1
ATOM 1052 N N . THR A 1 132 ? -24.739 0.891 -15.607 1.00 94.31 132 THR A N 1
ATOM 1053 C CA . THR A 1 132 ? -24.514 1.731 -16.794 1.00 94.31 132 THR A CA 1
ATOM 1054 C C . THR A 1 132 ? -23.105 2.322 -16.794 1.00 94.31 132 THR A C 1
ATOM 1056 O O . THR A 1 132 ? -22.368 2.149 -17.760 1.00 94.31 132 THR A O 1
ATOM 1059 N N . ALA A 1 133 ? -22.682 2.924 -15.679 1.00 94.56 133 ALA A N 1
ATOM 1060 C CA . ALA A 1 133 ? -21.365 3.545 -15.587 1.00 94.56 133 ALA A CA 1
ATOM 1061 C C . ALA A 1 133 ? -20.207 2.539 -15.739 1.00 94.56 133 ALA A C 1
ATOM 1063 O O . ALA A 1 133 ? -19.183 2.882 -16.329 1.00 94.56 133 ALA A O 1
ATOM 1064 N N . VAL A 1 134 ? -20.354 1.309 -15.229 1.00 94.38 134 VAL A N 1
ATOM 1065 C CA . VAL A 1 134 ? -19.361 0.227 -15.376 1.00 94.38 134 VAL A CA 1
ATOM 1066 C C . VAL A 1 134 ? -19.261 -0.247 -16.824 1.00 94.38 134 VAL A C 1
ATOM 1068 O O . VAL A 1 134 ? -18.149 -0.423 -17.315 1.00 94.38 134 VAL A O 1
ATOM 1071 N N . VAL A 1 135 ? -20.387 -0.415 -17.521 1.00 93.56 135 VAL A N 1
ATOM 1072 C CA . VAL A 1 135 ? -20.405 -0.851 -18.929 1.00 93.56 135 VAL A CA 1
ATOM 1073 C C . VAL A 1 135 ? -19.792 0.205 -19.853 1.00 93.56 135 VAL A C 1
ATOM 1075 O O . VAL A 1 135 ? -19.029 -0.133 -20.752 1.00 93.56 135 VAL A O 1
ATOM 1078 N N . GLU A 1 136 ? -20.074 1.485 -19.616 1.00 93.00 136 GLU A N 1
ATOM 1079 C CA . GLU A 1 136 ? -19.580 2.594 -20.447 1.00 93.00 136 GLU A CA 1
ATOM 1080 C C . GLU A 1 136 ? -18.105 2.950 -20.196 1.00 93.00 136 GLU A C 1
ATOM 1082 O O . GLU A 1 136 ? -17.497 3.695 -20.967 1.00 93.00 136 GLU A O 1
ATOM 1087 N N . SER A 1 137 ? -17.507 2.434 -19.120 1.00 93.62 137 SER A N 1
ATOM 1088 C CA . SER A 1 137 ? -16.154 2.796 -18.696 1.00 93.62 137 SER A CA 1
ATOM 1089 C C . SER A 1 137 ? -15.149 1.672 -18.912 1.00 93.62 137 SER A C 1
ATOM 1091 O O . SER A 1 137 ? -15.458 0.495 -18.803 1.00 93.62 137 SER A O 1
ATOM 1093 N N . GLN A 1 138 ? -13.891 2.055 -19.132 1.00 90.12 138 GLN A N 1
ATOM 1094 C CA . GLN A 1 138 ? -12.748 1.137 -19.263 1.00 90.12 138 GLN A CA 1
ATOM 1095 C C . GLN A 1 138 ? -11.835 1.154 -18.019 1.00 90.12 138 GLN A C 1
ATOM 1097 O O . GLN A 1 138 ? -10.741 0.592 -18.022 1.00 90.12 138 GLN A O 1
ATOM 1102 N N . SER A 1 139 ? -12.236 1.864 -16.958 1.00 91.25 139 SER A N 1
ATOM 1103 C CA . SER A 1 139 ? -11.489 1.966 -15.699 1.00 91.25 139 SER A CA 1
ATOM 1104 C C . SER A 1 139 ? -12.370 2.471 -14.554 1.00 91.25 139 SER A C 1
ATOM 1106 O O . SER A 1 139 ? -13.355 3.169 -14.784 1.00 91.25 139 SER A O 1
ATOM 1108 N N . LEU A 1 140 ? -11.957 2.219 -13.305 1.00 92.00 140 LEU A N 1
ATOM 1109 C CA . LEU A 1 140 ? -12.622 2.761 -12.108 1.00 92.00 140 LEU A CA 1
ATOM 1110 C C . LEU A 1 140 ? -12.676 4.295 -12.099 1.00 92.00 140 LEU A C 1
ATOM 1112 O O . LEU A 1 140 ? -13.655 4.866 -11.634 1.00 92.00 140 LEU A O 1
ATOM 1116 N N . ALA A 1 141 ? -11.639 4.958 -12.618 1.00 92.00 141 ALA A N 1
ATOM 1117 C CA . ALA A 1 141 ? -11.621 6.413 -12.746 1.00 92.00 141 ALA A CA 1
ATOM 1118 C C . ALA A 1 141 ? -12.683 6.897 -13.748 1.00 92.00 141 ALA A C 1
ATOM 1120 O O . ALA A 1 141 ? -13.375 7.877 -13.484 1.00 92.00 141 ALA A O 1
ATOM 1121 N N . GLY A 1 142 ? -12.858 6.171 -14.860 1.00 92.19 142 GLY A N 1
ATOM 1122 C CA . GLY A 1 142 ? -13.940 6.402 -15.818 1.00 92.19 142 GLY A CA 1
ATOM 1123 C C . GLY A 1 142 ? -15.315 6.269 -15.167 1.00 92.19 142 GLY A C 1
ATOM 1124 O O . GLY A 1 142 ? -16.123 7.184 -15.276 1.00 92.19 142 GLY A O 1
ATOM 1125 N N . VAL A 1 143 ? -15.527 5.207 -14.382 1.00 94.38 143 VAL A N 1
ATOM 1126 C CA . VAL A 1 143 ? -16.794 4.995 -13.663 1.00 94.38 143 VAL A CA 1
ATOM 1127 C C . VAL A 1 143 ? -17.083 6.152 -12.709 1.00 94.38 143 VAL A C 1
ATOM 1129 O O . VAL A 1 143 ? -18.181 6.700 -12.724 1.00 94.38 143 VAL A O 1
ATOM 1132 N N . LEU A 1 144 ? -16.100 6.569 -11.903 1.00 94.81 144 LEU A N 1
ATOM 1133 C CA . LEU A 1 144 ? -16.263 7.706 -10.990 1.00 94.81 144 LEU A CA 1
ATOM 1134 C C . LEU A 1 144 ? -16.560 9.004 -11.747 1.00 94.81 144 LEU A C 1
ATOM 1136 O O . LEU A 1 144 ? -17.419 9.767 -11.311 1.00 94.81 144 LEU A O 1
ATOM 1140 N N . LYS A 1 145 ? -15.923 9.225 -12.903 1.00 93.94 145 LYS A N 1
ATOM 1141 C CA . LYS A 1 145 ? -16.191 10.378 -13.770 1.00 93.94 145 LYS A CA 1
ATOM 1142 C C . LYS A 1 145 ? -17.630 10.372 -14.294 1.00 93.94 145 LYS A C 1
ATOM 1144 O O . LYS A 1 145 ? -18.300 11.393 -14.179 1.00 93.94 145 LYS A O 1
ATOM 1149 N N . THR A 1 146 ? -18.122 9.242 -14.803 1.00 94.44 146 THR A N 1
ATOM 1150 C CA . THR A 1 146 ? -19.512 9.091 -15.278 1.00 94.44 146 THR A CA 1
ATOM 1151 C C . THR A 1 146 ? -20.525 9.284 -14.147 1.00 94.44 146 THR A C 1
ATOM 1153 O O . THR A 1 146 ? -21.588 9.861 -14.351 1.00 94.44 146 THR A O 1
ATOM 1156 N N . LEU A 1 147 ? -20.178 8.866 -12.927 1.00 92.94 147 LEU A N 1
ATOM 1157 C CA . LEU A 1 147 ? -20.996 9.074 -11.728 1.00 92.94 147 LEU A CA 1
ATOM 1158 C C . LEU A 1 147 ? -20.874 10.487 -11.124 1.00 92.94 147 LEU A C 1
ATOM 1160 O O . LEU A 1 147 ? -21.527 10.763 -10.118 1.00 92.94 147 LEU A O 1
ATOM 1164 N N . GLY A 1 148 ? -20.039 11.372 -11.684 1.00 92.50 148 GLY A N 1
ATOM 1165 C CA . GLY A 1 148 ? -19.799 12.718 -11.147 1.00 92.50 148 GLY A CA 1
ATOM 1166 C C . GLY A 1 148 ? -19.107 12.728 -9.778 1.00 92.50 148 GLY A C 1
ATOM 1167 O O . GLY A 1 148 ? -19.255 13.678 -9.011 1.00 92.50 148 GLY A O 1
ATOM 1168 N N . GLN A 1 149 ? -18.381 11.663 -9.435 1.00 92.62 149 GLN A N 1
ATOM 1169 C CA . GLN A 1 149 ? -17.719 11.492 -8.146 1.00 92.62 149 GLN A CA 1
ATOM 1170 C C . GLN A 1 149 ? -16.233 11.845 -8.222 1.00 92.62 149 GLN A C 1
ATOM 1172 O O . GLN A 1 149 ? -15.547 11.581 -9.208 1.00 92.62 149 GLN A O 1
ATOM 1177 N N . VAL A 1 150 ? -15.712 12.404 -7.127 1.00 93.19 150 VAL A N 1
ATOM 1178 C CA . VAL A 1 150 ? -14.287 12.729 -7.007 1.00 93.19 150 VAL A CA 1
ATOM 1179 C C . VAL A 1 150 ? -13.461 11.452 -6.933 1.00 93.19 150 VAL A C 1
ATOM 1181 O O . VAL A 1 150 ? -13.771 10.532 -6.171 1.00 93.19 150 VAL A O 1
ATOM 1184 N N . ASP A 1 151 ? -12.363 11.425 -7.680 1.00 93.25 151 ASP A N 1
ATOM 1185 C CA . ASP A 1 151 ? -11.492 10.267 -7.764 1.00 93.25 151 ASP A CA 1
ATOM 1186 C C . ASP A 1 151 ? -10.412 10.250 -6.665 1.00 93.25 151 ASP A C 1
ATOM 1188 O O . ASP A 1 151 ? -9.334 10.827 -6.800 1.00 93.25 151 ASP A O 1
ATOM 1192 N N . ASN A 1 152 ? -10.690 9.572 -5.547 1.00 93.31 152 ASN A N 1
ATOM 1193 C CA . ASN A 1 152 ? -9.771 9.427 -4.417 1.00 93.31 152 ASN A CA 1
ATOM 1194 C C . ASN A 1 152 ? -9.764 7.987 -3.870 1.00 93.31 152 ASN A C 1
ATOM 1196 O O . ASN A 1 152 ? -10.532 7.128 -4.299 1.00 93.31 152 ASN A O 1
ATOM 1200 N N . GLY A 1 153 ? -8.859 7.685 -2.934 1.00 88.31 153 GLY A N 1
ATOM 1201 C CA . GLY A 1 153 ? -8.710 6.322 -2.405 1.00 88.31 153 GLY A CA 1
ATOM 1202 C C . GLY A 1 153 ? -9.972 5.794 -1.712 1.00 88.31 153 GLY A C 1
ATOM 1203 O O . GLY A 1 153 ? -10.335 4.631 -1.885 1.00 88.31 153 GLY A O 1
ATOM 1204 N N . GLY A 1 154 ? -10.677 6.656 -0.973 1.00 88.06 154 GLY A N 1
ATOM 1205 C CA . GLY A 1 154 ? -11.908 6.295 -0.271 1.00 88.06 154 GLY A CA 1
ATOM 1206 C C . GLY A 1 154 ? -13.088 6.047 -1.212 1.00 88.06 154 GLY A C 1
ATOM 1207 O O . GLY A 1 154 ? -13.815 5.067 -1.028 1.00 88.06 154 GLY A O 1
ATOM 1208 N N . THR A 1 155 ? -13.267 6.885 -2.238 1.00 90.25 155 THR A N 1
ATOM 1209 C CA . THR A 1 155 ? -14.327 6.715 -3.245 1.00 90.25 155 THR A CA 1
ATOM 1210 C C . THR A 1 155 ? -14.066 5.497 -4.117 1.00 90.25 155 THR A C 1
ATOM 1212 O O . THR A 1 155 ? -14.970 4.683 -4.278 1.00 90.25 155 THR A O 1
ATOM 1215 N N . ARG A 1 156 ? -12.822 5.264 -4.556 1.00 92.50 156 ARG A N 1
ATOM 1216 C CA . ARG A 1 156 ? -12.443 4.030 -5.270 1.00 92.50 156 ARG A CA 1
ATOM 1217 C C . ARG A 1 156 ? -12.709 2.771 -4.441 1.00 92.50 156 ARG A C 1
ATOM 1219 O O . ARG A 1 156 ? -13.239 1.795 -4.963 1.00 92.50 156 ARG A O 1
ATOM 1226 N N . ALA A 1 157 ? -12.361 2.776 -3.153 1.00 90.12 157 ALA A N 1
ATOM 1227 C CA . ALA A 1 157 ? -12.598 1.632 -2.271 1.00 90.12 157 ALA A CA 1
ATOM 1228 C C . ALA A 1 157 ? -14.090 1.381 -2.013 1.00 90.12 157 ALA A C 1
ATOM 1230 O O . ALA A 1 157 ? -14.492 0.240 -1.798 1.00 90.12 157 ALA A O 1
ATOM 1231 N N . ARG A 1 158 ? -14.917 2.433 -2.003 1.00 89.50 158 ARG A N 1
ATOM 1232 C CA . ARG A 1 158 ? -16.379 2.297 -1.957 1.00 89.50 158 ARG A CA 1
ATOM 1233 C C . ARG A 1 158 ? -16.912 1.720 -3.262 1.00 89.50 158 ARG A C 1
ATOM 1235 O O . ARG A 1 158 ? -17.605 0.718 -3.217 1.00 89.50 158 ARG A O 1
ATOM 1242 N N . LEU A 1 159 ? -16.507 2.284 -4.395 1.00 92.19 159 LEU A N 1
ATOM 1243 C CA . LEU A 1 159 ? -16.928 1.835 -5.716 1.00 92.19 159 LEU A CA 1
ATOM 1244 C C . LEU A 1 159 ? -16.647 0.343 -5.941 1.00 92.19 159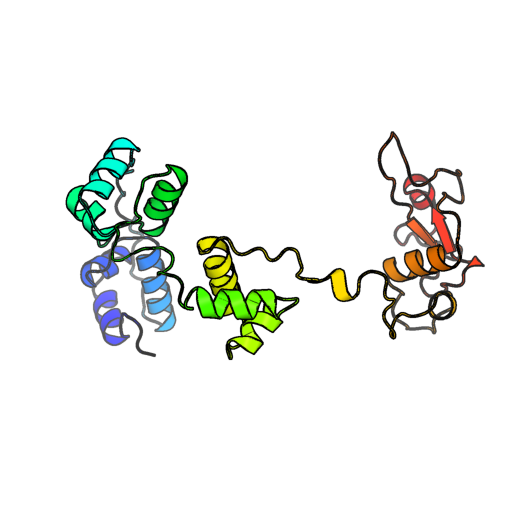 LEU A C 1
ATOM 1246 O O . LEU A 1 159 ? -17.534 -0.380 -6.373 1.00 92.19 159 LEU A O 1
ATOM 1250 N N . LYS A 1 160 ? -15.443 -0.136 -5.599 1.00 91.19 160 LYS A N 1
ATOM 1251 C CA . LYS A 1 160 ? -15.099 -1.565 -5.709 1.00 91.19 160 LYS A CA 1
ATOM 1252 C C . LYS A 1 160 ? -16.044 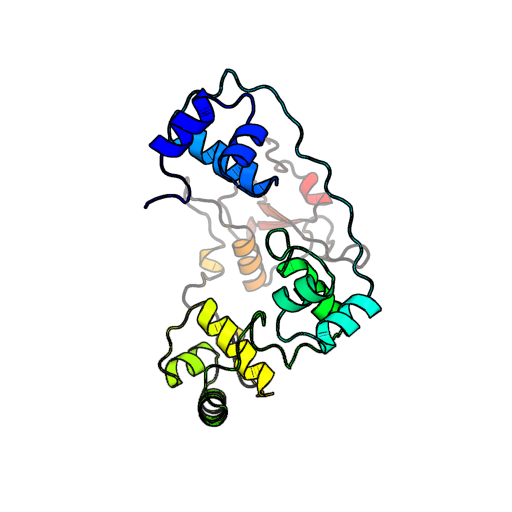-2.461 -4.906 1.00 91.19 160 LYS A C 1
ATOM 1254 O O . LYS A 1 160 ? -16.472 -3.488 -5.413 1.00 91.19 160 LYS A O 1
ATOM 1259 N N . ARG A 1 161 ? -16.386 -2.051 -3.681 1.00 88.69 161 ARG A N 1
ATOM 1260 C CA . ARG A 1 161 ? -17.324 -2.790 -2.825 1.00 88.69 161 ARG A CA 1
ATOM 1261 C C . ARG A 1 161 ? -18.734 -2.790 -3.399 1.00 88.69 161 ARG A C 1
ATOM 1263 O O . ARG A 1 161 ? -19.385 -3.821 -3.362 1.00 88.69 161 ARG A O 1
ATOM 1270 N N . ASP A 1 162 ? -19.191 -1.662 -3.936 1.00 91.31 162 ASP A N 1
ATOM 1271 C CA . ASP A 1 162 ? -20.519 -1.560 -4.549 1.00 91.31 162 ASP A CA 1
ATOM 1272 C C . ASP A 1 162 ? -20.604 -2.434 -5.822 1.00 91.31 162 ASP A C 1
ATOM 1274 O O . ASP A 1 162 ? -21.603 -3.116 -6.035 1.00 91.31 162 ASP A O 1
ATOM 1278 N N . ILE A 1 163 ? -19.536 -2.477 -6.630 1.00 91.69 163 ILE A N 1
ATOM 1279 C CA . ILE A 1 163 ? -19.398 -3.361 -7.804 1.00 91.69 163 ILE A CA 1
ATOM 1280 C C . ILE A 1 163 ? -19.463 -4.837 -7.392 1.00 91.69 163 ILE A C 1
ATOM 1282 O O . ILE A 1 163 ? -20.238 -5.598 -7.972 1.00 91.69 163 ILE A O 1
ATOM 1286 N N . GLU A 1 164 ? -18.687 -5.228 -6.379 1.00 89.06 164 GLU A N 1
ATOM 1287 C CA . GLU A 1 164 ? -18.642 -6.596 -5.851 1.00 89.06 164 GLU A CA 1
ATOM 1288 C C . GLU A 1 164 ? -19.987 -7.015 -5.244 1.00 89.06 164 GLU A C 1
ATOM 1290 O O . GLU A 1 164 ? -20.510 -8.074 -5.578 1.00 89.06 164 GLU A O 1
ATOM 1295 N N . ALA A 1 165 ? -20.605 -6.148 -4.435 1.00 86.19 165 ALA A N 1
ATOM 1296 C CA . ALA A 1 165 ? -21.915 -6.389 -3.831 1.00 86.19 165 ALA A CA 1
ATOM 1297 C C . ALA A 1 165 ? -23.018 -6.606 -4.878 1.00 86.19 165 ALA A C 1
ATOM 1299 O O . ALA A 1 165 ? -23.982 -7.329 -4.633 1.00 86.19 165 ALA A O 1
ATOM 1300 N N . TYR A 1 166 ? -22.889 -5.982 -6.049 1.00 89.62 166 TYR A N 1
ATOM 1301 C CA . TYR A 1 166 ? -23.808 -6.171 -7.164 1.00 89.62 166 TYR A CA 1
ATOM 1302 C C . TYR A 1 166 ? -23.385 -7.276 -8.145 1.00 89.62 166 TYR A C 1
ATOM 1304 O O . TYR A 1 166 ? -24.177 -7.593 -9.039 1.00 89.62 166 TYR A O 1
ATOM 1312 N N . GLY A 1 167 ? -22.201 -7.873 -7.983 1.00 89.25 167 GLY A N 1
ATOM 1313 C CA . GLY A 1 167 ? -21.673 -8.903 -8.878 1.00 89.25 167 GLY A CA 1
ATOM 1314 C C . GLY A 1 167 ? -21.448 -8.401 -10.307 1.00 89.25 167 GLY A C 1
ATOM 1315 O O . GLY A 1 167 ? -21.734 -9.119 -11.260 1.00 89.25 167 GLY A O 1
ATOM 1316 N N . LEU A 1 168 ? -21.021 -7.146 -10.475 1.00 92.06 168 LEU A N 1
ATOM 1317 C CA . LEU A 1 168 ? -20.754 -6.567 -11.795 1.00 92.06 168 LEU A CA 1
ATOM 1318 C C . LEU A 1 168 ? -19.343 -6.955 -12.265 1.00 92.06 168 LEU A C 1
ATOM 1320 O O . LEU A 1 168 ? -18.382 -6.766 -11.522 1.00 92.06 168 LEU A O 1
ATOM 1324 N N . SER A 1 169 ? -19.207 -7.458 -13.498 1.00 90.69 169 SER A N 1
ATOM 1325 C CA . SER A 1 169 ? -17.886 -7.735 -14.084 1.00 90.69 169 SER A CA 1
ATOM 1326 C C . SER A 1 169 ? -17.150 -6.432 -14.417 1.00 90.69 169 SER A C 1
ATOM 1328 O O . SER A 1 169 ? -17.743 -5.460 -14.892 1.00 90.69 169 SER A O 1
ATOM 1330 N N . THR A 1 170 ? -15.841 -6.429 -14.161 1.00 91.25 170 THR A N 1
ATOM 1331 C CA . THR A 1 170 ? -14.906 -5.354 -14.525 1.00 91.25 170 THR A CA 1
ATOM 1332 C C . THR A 1 170 ? -13.756 -5.872 -15.388 1.00 91.25 170 THR A C 1
ATOM 1334 O O . THR A 1 170 ? -12.705 -5.237 -15.447 1.00 91.25 170 THR A O 1
ATOM 1337 N N . ASP A 1 171 ? -13.916 -7.037 -16.019 1.00 87.88 171 ASP A N 1
ATOM 1338 C CA . ASP A 1 171 ? -12.835 -7.718 -16.748 1.00 87.88 171 ASP A CA 1
ATOM 1339 C C . ASP A 1 171 ? -12.387 -6.939 -17.988 1.00 87.88 171 ASP A C 1
ATOM 1341 O O . ASP A 1 171 ? -11.231 -7.012 -18.397 1.00 87.88 171 ASP A O 1
ATOM 1345 N N . HIS A 1 172 ? -13.282 -6.129 -18.557 1.00 89.00 172 HIS A N 1
ATOM 1346 C CA . HIS A 1 172 ? -12.974 -5.225 -19.661 1.00 89.00 172 HIS A CA 1
ATOM 1347 C C . HIS A 1 172 ? -12.139 -4.012 -19.238 1.00 89.00 172 HIS A C 1
ATOM 1349 O O . HIS A 1 172 ? -11.671 -3.274 -20.099 1.00 89.00 172 HIS A O 1
ATOM 1355 N N . PHE A 1 173 ? -11.919 -3.767 -17.942 1.00 90.62 173 PHE A N 1
ATOM 1356 C CA . PHE A 1 173 ? -11.118 -2.623 -17.515 1.00 90.62 173 PHE A CA 1
ATOM 1357 C C . PHE A 1 173 ? -9.640 -2.822 -17.871 1.00 90.62 173 PHE A C 1
ATOM 1359 O O . PHE A 1 173 ? -8.966 -3.711 -17.359 1.00 90.62 173 PHE A O 1
ATOM 1366 N N . SER A 1 174 ? -9.098 -1.913 -18.681 1.00 81.31 174 SER A N 1
ATOM 1367 C CA . SER A 1 174 ? -7.717 -1.980 -19.182 1.00 81.31 174 SER A CA 1
ATOM 1368 C C . SER A 1 174 ? -6.652 -1.715 -18.108 1.00 81.31 174 SER A C 1
ATOM 1370 O O . SER A 1 174 ? -5.497 -2.120 -18.258 1.00 81.31 174 SER A O 1
ATOM 1372 N N . GLY A 1 175 ? -7.023 -1.068 -16.996 1.00 73.81 175 GLY A N 1
ATOM 1373 C CA . GLY A 1 175 ? -6.155 -0.862 -15.833 1.00 73.81 175 GLY A CA 1
ATOM 1374 C C . GLY A 1 175 ? -4.784 -0.264 -16.187 1.00 73.81 175 GLY A C 1
ATOM 1375 O O . GLY A 1 175 ? -4.682 0.678 -16.967 1.00 73.81 175 GLY A O 1
ATOM 1376 N N . GLN A 1 176 ? -3.714 -0.824 -15.612 1.00 63.34 176 GLN A N 1
ATOM 1377 C CA . GLN A 1 176 ? -2.323 -0.451 -15.933 1.00 63.34 176 GLN A CA 1
ATOM 1378 C C . GLN A 1 176 ? -1.846 -1.013 -17.290 1.00 63.34 176 GLN A C 1
ATOM 1380 O O . GLN A 1 176 ? -0.748 -0.695 -17.742 1.00 63.34 176 GLN A O 1
ATOM 1385 N N . GLY A 1 177 ? -2.661 -1.845 -17.945 1.00 64.81 177 GLY A N 1
ATOM 1386 C CA . GLY A 1 177 ? -2.371 -2.466 -19.235 1.00 64.81 177 GLY A CA 1
ATOM 1387 C C . GLY A 1 177 ? -2.585 -1.548 -20.439 1.00 64.81 177 GLY A C 1
ATOM 1388 O O . GLY A 1 177 ? -2.114 -1.873 -21.521 1.00 64.81 177 GLY A O 1
ATOM 1389 N N . HIS A 1 178 ? -3.211 -0.376 -20.273 1.00 66.31 178 HIS A N 1
ATOM 1390 C CA . HIS A 1 178 ? -3.415 0.581 -21.373 1.00 66.31 178 HIS A CA 1
ATOM 1391 C C . HIS A 1 178 ? -2.098 1.029 -22.042 1.00 66.31 178 HIS A C 1
ATOM 1393 O O . HIS A 1 178 ? -2.083 1.395 -23.213 1.00 66.31 178 HIS A O 1
ATOM 1399 N N . ALA A 1 179 ? -0.979 1.001 -21.312 1.00 63.69 179 ALA A N 1
ATOM 1400 C CA . ALA A 1 179 ? 0.349 1.315 -21.841 1.00 63.69 179 ALA A CA 1
ATOM 1401 C C . ALA A 1 179 ? 1.242 0.072 -22.023 1.00 63.69 179 ALA A C 1
ATOM 1403 O O . ALA A 1 179 ? 2.439 0.208 -22.282 1.00 63.69 179 ALA A O 1
ATOM 1404 N N . ALA A 1 180 ? 0.701 -1.141 -21.868 1.00 65.75 180 ALA A N 1
ATOM 1405 C CA . ALA A 1 180 ? 1.480 -2.363 -22.011 1.00 65.75 180 ALA A CA 1
ATOM 1406 C C . ALA A 1 180 ? 2.026 -2.479 -23.443 1.00 65.75 180 ALA A C 1
ATOM 1408 O O . ALA A 1 180 ? 1.284 -2.414 -24.417 1.00 65.75 180 ALA A O 1
ATOM 1409 N N . GLY A 1 181 ? 3.348 -2.613 -23.565 1.00 69.19 181 GLY A N 1
ATOM 1410 C CA . GLY A 1 181 ? 4.046 -2.678 -24.854 1.00 69.19 181 GLY A CA 1
ATOM 1411 C C . GLY A 1 181 ? 4.411 -1.319 -25.466 1.00 69.19 181 GLY A C 1
ATOM 1412 O O . GLY A 1 181 ? 5.285 -1.269 -26.333 1.00 69.19 181 GLY A O 1
ATOM 1413 N N . ALA A 1 182 ? 3.841 -0.209 -24.988 1.00 74.69 182 ALA A N 1
ATOM 1414 C CA . ALA A 1 182 ? 4.238 1.123 -25.430 1.00 74.69 182 ALA A CA 1
ATOM 1415 C C . ALA A 1 182 ? 5.561 1.542 -24.764 1.00 74.69 182 ALA A C 1
ATOM 1417 O O . ALA A 1 182 ? 5.735 1.454 -23.546 1.00 74.69 182 ALA A O 1
ATOM 1418 N N . ARG A 1 183 ? 6.520 2.023 -25.562 1.00 74.31 183 ARG A N 1
ATOM 1419 C CA . ARG A 1 183 ? 7.753 2.627 -25.035 1.00 74.31 183 ARG A CA 1
ATOM 1420 C C . ARG A 1 183 ? 7.449 4.059 -24.603 1.00 74.31 183 ARG A C 1
ATOM 1422 O O . ARG A 1 183 ? 6.840 4.807 -25.359 1.00 74.31 183 ARG A O 1
ATOM 1429 N N . SER A 1 184 ? 7.901 4.448 -23.408 1.00 81.44 184 SER A N 1
ATOM 1430 C CA . SER A 1 184 ? 7.800 5.846 -22.967 1.00 81.44 184 SER A CA 1
ATOM 1431 C C . SER A 1 184 ? 8.494 6.769 -23.979 1.00 81.44 184 SER A C 1
ATOM 1433 O O . SER A 1 184 ? 9.631 6.470 -24.358 1.00 81.44 184 SER A O 1
ATOM 1435 N N . PRO A 1 185 ? 7.876 7.895 -24.379 1.00 80.50 185 PRO A N 1
ATOM 1436 C CA . PRO A 1 185 ? 8.505 8.861 -25.281 1.00 80.50 185 PRO A CA 1
ATOM 1437 C C . PRO A 1 185 ? 9.764 9.497 -24.670 1.00 80.50 185 PRO A C 1
ATOM 1439 O O . PRO A 1 185 ? 10.649 9.930 -25.394 1.00 80.50 185 PRO A O 1
ATOM 1442 N N . TYR A 1 186 ? 9.887 9.490 -23.340 1.00 86.12 186 TYR A N 1
ATOM 1443 C CA . TYR A 1 186 ? 11.048 10.010 -22.609 1.00 86.12 186 TYR A CA 1
ATOM 1444 C C . TYR A 1 186 ? 12.121 8.941 -22.333 1.00 86.12 186 TYR A C 1
ATOM 1446 O O . TYR A 1 186 ? 13.062 9.167 -21.567 1.00 86.12 186 TYR A O 1
ATOM 1454 N N . ARG A 1 187 ? 11.977 7.733 -22.894 1.00 88.56 187 ARG A N 1
ATOM 1455 C CA . ARG A 1 187 ? 12.947 6.647 -22.713 1.00 88.56 187 ARG A CA 1
ATOM 1456 C C . ARG A 1 187 ? 14.224 6.967 -23.492 1.00 88.56 187 ARG A C 1
ATOM 1458 O O . ARG A 1 187 ? 14.230 6.874 -24.713 1.00 88.56 187 ARG A O 1
ATOM 1465 N N . LYS A 1 188 ? 15.328 7.202 -22.776 1.00 91.56 188 LYS A N 1
ATOM 1466 C CA . LYS A 1 188 ? 16.670 7.294 -23.380 1.00 91.56 188 LYS A CA 1
ATOM 1467 C C . LYS A 1 188 ? 17.014 6.043 -24.192 1.00 91.56 188 LYS A C 1
ATOM 1469 O O . LYS A 1 188 ? 16.797 4.915 -23.724 1.00 91.56 188 LYS A O 1
ATOM 1474 N N . THR A 1 189 ? 17.578 6.241 -25.370 1.00 93.81 189 THR A N 1
ATOM 1475 C CA . THR A 1 189 ? 18.124 5.207 -26.251 1.00 93.81 189 THR A CA 1
ATOM 1476 C C . THR A 1 189 ? 19.374 4.560 -25.649 1.00 93.81 189 THR A C 1
ATOM 1478 O O . THR A 1 189 ? 19.968 5.077 -24.701 1.00 93.81 189 THR A O 1
ATOM 1481 N N . ALA A 1 190 ? 19.788 3.412 -26.193 1.00 94.50 190 ALA A N 1
ATOM 1482 C CA . ALA A 1 190 ? 21.044 2.784 -25.790 1.00 94.50 190 ALA A CA 1
ATOM 1483 C C . ALA A 1 190 ? 22.251 3.683 -26.101 1.00 94.50 190 ALA A C 1
ATOM 1485 O O . ALA A 1 190 ? 23.149 3.784 -25.275 1.00 94.50 190 ALA A O 1
ATOM 1486 N N . ALA A 1 191 ? 22.238 4.395 -27.233 1.00 94.50 191 ALA A N 1
ATOM 1487 C CA . ALA A 1 191 ? 23.313 5.308 -27.625 1.00 94.50 191 ALA A CA 1
ATOM 1488 C C . ALA A 1 191 ? 23.493 6.473 -26.634 1.00 94.50 191 ALA A C 1
ATOM 1490 O O . ALA A 1 191 ? 24.618 6.820 -26.293 1.00 94.50 191 ALA A O 1
ATOM 1491 N N . GLU A 1 192 ? 22.398 7.024 -26.103 1.00 95.00 192 GLU A N 1
ATOM 1492 C CA . GLU A 1 192 ? 22.437 8.085 -25.081 1.00 95.00 192 GLU A CA 1
ATOM 1493 C C . GLU A 1 192 ? 22.901 7.593 -23.699 1.00 95.00 192 GLU A C 1
ATOM 1495 O O . GLU A 1 192 ? 23.197 8.400 -22.818 1.00 95.00 192 GLU A O 1
ATOM 1500 N N . ILE A 1 193 ? 22.914 6.277 -23.474 1.00 96.50 193 ILE A N 1
ATOM 1501 C CA . ILE A 1 193 ? 23.332 5.659 -22.210 1.00 96.50 193 ILE A CA 1
ATOM 1502 C C . ILE A 1 193 ? 24.767 5.132 -22.299 1.00 96.50 193 ILE A C 1
ATOM 1504 O O . ILE A 1 193 ? 25.539 5.302 -21.355 1.00 96.50 193 ILE A O 1
ATOM 1508 N N . LEU A 1 194 ? 25.121 4.492 -23.416 1.00 97.06 194 LEU A N 1
ATOM 1509 C CA . LEU A 1 194 ? 26.390 3.799 -23.639 1.00 97.06 194 LEU A CA 1
ATOM 1510 C C . LEU A 1 194 ? 27.480 4.748 -24.152 1.00 97.06 194 LEU A C 1
ATOM 1512 O O . LEU A 1 194 ? 28.131 4.503 -25.168 1.00 97.06 194 LEU A O 1
ATOM 1516 N N . LEU A 1 195 ? 27.667 5.851 -23.434 1.00 96.56 195 LEU A N 1
ATOM 1517 C CA . LEU A 1 195 ? 28.654 6.885 -23.719 1.00 96.56 195 LEU A CA 1
ATOM 1518 C C . LEU A 1 195 ? 29.499 7.185 -22.482 1.00 96.56 195 LEU A C 1
ATOM 1520 O O . LEU A 1 195 ? 29.162 6.803 -21.356 1.00 96.56 195 LEU A O 1
ATOM 1524 N N . ARG A 1 196 ? 30.614 7.883 -22.690 1.00 96.19 196 ARG A N 1
ATOM 1525 C CA . ARG A 1 196 ? 31.423 8.394 -21.585 1.00 96.19 196 ARG A CA 1
ATOM 1526 C C . ARG A 1 196 ? 30.792 9.675 -21.050 1.00 96.19 196 ARG A C 1
ATOM 1528 O O . ARG A 1 196 ? 30.588 10.615 -21.810 1.00 96.19 196 ARG A O 1
ATOM 1535 N N . LEU A 1 197 ? 30.488 9.694 -19.757 1.00 95.19 197 LEU A N 1
ATOM 1536 C CA . LEU A 1 197 ? 29.970 10.872 -19.069 1.00 95.19 197 LEU A CA 1
ATOM 1537 C C . LEU A 1 197 ? 31.101 11.855 -18.746 1.00 95.19 197 LEU A C 1
ATOM 1539 O O . LEU A 1 197 ? 32.256 11.460 -18.576 1.00 95.19 197 LEU A O 1
ATOM 1543 N N . GLU A 1 198 ? 30.750 13.131 -18.623 1.00 92.81 198 GLU A N 1
ATOM 1544 C CA . GLU A 1 198 ? 31.676 14.180 -18.199 1.00 92.81 198 GLU A CA 1
ATOM 1545 C C . GLU A 1 198 ? 32.125 13.996 -16.743 1.00 92.81 198 GLU A C 1
ATOM 1547 O O . GLU A 1 198 ? 31.405 13.449 -15.898 1.00 92.81 198 GLU A O 1
ATOM 1552 N N . SER A 1 199 ? 33.325 14.490 -16.437 1.00 89.00 199 SER A N 1
ATOM 1553 C CA . SER A 1 199 ? 33.874 14.488 -15.082 1.00 89.00 199 SER A CA 1
ATOM 1554 C C . SER A 1 199 ? 32.940 15.226 -14.119 1.00 89.00 199 SER A C 1
ATOM 1556 O O . SER A 1 199 ? 32.644 16.401 -14.308 1.00 89.00 199 SER A O 1
ATOM 1558 N N . GLY A 1 200 ? 32.483 14.534 -13.071 1.00 87.69 200 GLY A N 1
ATOM 1559 C CA . GLY A 1 200 ? 31.544 15.078 -12.078 1.00 87.69 200 GLY A CA 1
ATOM 1560 C C . GLY A 1 200 ? 30.075 14.711 -12.311 1.00 87.69 200 GLY A C 1
ATOM 1561 O O . GLY A 1 200 ? 29.248 14.942 -11.429 1.00 87.69 200 GLY A O 1
ATOM 1562 N N . ALA A 1 201 ? 29.736 14.073 -13.436 1.00 91.38 201 ALA A N 1
ATOM 1563 C CA . ALA A 1 201 ? 28.390 13.563 -13.666 1.00 91.38 201 ALA A CA 1
ATOM 1564 C C . ALA A 1 201 ? 27.997 12.470 -12.654 1.00 91.38 201 ALA A C 1
ATOM 1566 O O . ALA A 1 201 ? 28.823 11.700 -12.150 1.00 91.38 201 ALA A O 1
ATOM 1567 N N . SER A 1 202 ? 26.693 12.365 -12.389 1.00 92.75 202 SER A N 1
ATOM 1568 C CA . SER A 1 202 ? 26.147 11.256 -11.605 1.00 92.75 202 SER A CA 1
ATOM 1569 C C . SER A 1 202 ? 26.266 9.940 -12.370 1.00 92.75 202 SER A C 1
ATOM 1571 O O . SER A 1 202 ? 26.018 9.881 -13.574 1.00 92.75 202 SER A O 1
ATOM 1573 N N . ARG A 1 203 ? 26.606 8.862 -11.655 1.00 93.38 203 ARG A N 1
ATOM 1574 C CA . ARG A 1 203 ? 26.706 7.518 -12.235 1.00 93.38 203 ARG A CA 1
ATOM 1575 C C . ARG A 1 203 ? 25.363 7.094 -12.837 1.00 93.38 203 ARG A C 1
ATOM 1577 O O . ARG A 1 203 ? 24.325 7.198 -12.185 1.00 93.38 203 ARG A O 1
ATOM 1584 N N . THR A 1 204 ? 25.404 6.522 -14.038 1.00 94.81 204 THR A N 1
ATOM 1585 C CA . THR A 1 204 ? 24.234 5.891 -14.656 1.00 94.81 204 THR A CA 1
ATOM 1586 C C . THR A 1 204 ? 23.724 4.736 -13.784 1.00 94.81 204 THR A C 1
ATOM 1588 O O . THR A 1 204 ? 24.496 3.825 -13.471 1.00 94.81 204 THR A O 1
ATOM 1591 N N . PRO A 1 205 ? 22.430 4.714 -13.410 1.00 95.62 205 PRO A N 1
ATOM 1592 C CA . PRO A 1 205 ? 21.856 3.600 -12.665 1.00 95.62 205 PRO A CA 1
ATOM 1593 C C . PRO A 1 205 ? 22.027 2.266 -13.400 1.00 95.62 205 PRO A C 1
ATOM 1595 O O . PRO A 1 205 ? 21.779 2.175 -14.604 1.00 95.62 205 PRO A O 1
ATOM 1598 N N . THR A 1 206 ? 22.372 1.200 -12.674 1.00 94.38 206 THR A N 1
ATOM 1599 C CA . THR A 1 206 ? 22.621 -0.136 -13.249 1.00 94.38 206 THR A CA 1
ATOM 1600 C C . THR A 1 206 ? 21.441 -0.662 -14.069 1.00 94.38 206 THR A C 1
ATOM 1602 O O . THR A 1 206 ? 21.645 -1.309 -15.090 1.00 94.38 206 THR A O 1
ATOM 1605 N N . ALA A 1 207 ? 20.202 -0.342 -13.680 1.00 95.25 207 ALA A N 1
ATOM 1606 C CA . ALA A 1 207 ? 19.007 -0.720 -14.436 1.00 95.25 207 ALA A CA 1
ATOM 1607 C C . ALA A 1 207 ? 18.972 -0.107 -15.850 1.00 95.25 207 ALA A C 1
ATOM 1609 O O . ALA A 1 207 ? 18.514 -0.754 -16.790 1.00 95.25 207 ALA A O 1
ATOM 1610 N N . HIS A 1 208 ? 19.477 1.120 -16.020 1.00 95.75 208 HIS A N 1
ATOM 1611 C CA . HIS A 1 208 ? 19.574 1.764 -17.331 1.00 95.75 208 HIS A CA 1
ATOM 1612 C C . HIS A 1 208 ? 20.684 1.146 -18.177 1.00 95.75 208 HIS A C 1
ATOM 1614 O O . HIS A 1 208 ? 20.466 0.930 -19.364 1.00 95.75 208 HIS A O 1
ATOM 1620 N N . LEU A 1 209 ? 21.831 0.829 -17.565 1.00 96.62 209 LEU A N 1
ATOM 1621 C CA . LEU A 1 209 ? 22.923 0.135 -18.249 1.00 96.62 209 LEU A CA 1
ATOM 1622 C C . LEU A 1 209 ? 22.476 -1.244 -18.726 1.00 96.62 209 LEU A C 1
ATOM 1624 O O . LEU A 1 209 ? 22.578 -1.518 -19.912 1.00 96.62 209 LEU A O 1
ATOM 1628 N N . ARG A 1 210 ? 21.889 -2.065 -17.845 1.00 95.88 210 ARG A N 1
ATOM 1629 C CA . ARG A 1 210 ? 21.364 -3.393 -18.201 1.00 95.88 210 ARG A CA 1
ATOM 1630 C C . ARG A 1 210 ? 20.399 -3.302 -19.381 1.00 95.88 210 ARG A C 1
ATOM 1632 O O . ARG A 1 210 ? 20.620 -3.938 -20.399 1.00 95.88 210 ARG A O 1
ATOM 1639 N N . ARG A 1 211 ? 19.418 -2.399 -19.299 1.00 94.88 211 ARG A N 1
ATOM 1640 C CA . ARG A 1 211 ? 18.474 -2.144 -20.394 1.00 94.88 211 ARG A CA 1
ATOM 1641 C C . ARG A 1 211 ? 19.163 -1.740 -21.700 1.00 94.88 211 ARG A C 1
ATOM 1643 O O . ARG A 1 211 ? 18.750 -2.190 -22.760 1.00 94.88 211 ARG A O 1
ATOM 1650 N N . ALA A 1 212 ? 20.155 -0.855 -21.643 1.00 96.38 212 ALA A N 1
ATOM 1651 C CA . ALA A 1 212 ? 20.868 -0.402 -22.833 1.00 96.38 212 ALA A CA 1
ATOM 1652 C C . ALA A 1 212 ? 21.722 -1.519 -23.454 1.00 96.38 212 ALA A C 1
ATOM 1654 O O . ALA A 1 212 ? 21.781 -1.618 -24.676 1.00 96.38 212 ALA A O 1
ATOM 1655 N N . LEU A 1 213 ? 22.333 -2.376 -22.628 1.00 96.56 213 LEU A N 1
ATOM 1656 C CA . LEU A 1 213 ? 23.063 -3.569 -23.065 1.00 96.56 213 LEU A CA 1
ATOM 1657 C C . LEU A 1 213 ? 22.122 -4.600 -23.708 1.00 96.56 213 LEU A C 1
ATOM 1659 O O . LEU A 1 213 ? 22.457 -5.167 -24.747 1.00 96.56 213 LEU A O 1
ATOM 1663 N N . ASP A 1 214 ? 20.924 -4.779 -23.150 1.00 94.25 214 ASP A N 1
ATOM 1664 C CA . ASP A 1 214 ? 19.881 -5.634 -23.725 1.00 94.25 214 ASP A CA 1
ATOM 1665 C C . ASP A 1 214 ? 19.378 -5.073 -25.070 1.00 94.25 214 ASP A C 1
ATOM 1667 O O . ASP A 1 214 ? 19.222 -5.819 -26.038 1.00 94.25 214 ASP A O 1
ATOM 1671 N N . ASP A 1 215 ? 19.181 -3.749 -25.167 1.00 94.38 215 ASP A N 1
ATOM 1672 C CA . ASP A 1 215 ? 18.768 -3.061 -26.402 1.00 94.38 215 ASP A CA 1
ATOM 1673 C C . ASP A 1 215 ? 19.790 -3.281 -27.547 1.00 94.38 215 ASP A C 1
ATOM 1675 O O . ASP A 1 215 ? 19.386 -3.379 -28.707 1.00 94.38 215 ASP A O 1
ATOM 1679 N N . VAL A 1 216 ? 21.092 -3.408 -27.238 1.00 96.00 216 VAL A N 1
ATOM 1680 C CA . VAL A 1 216 ? 22.160 -3.741 -28.214 1.00 96.00 216 VAL A CA 1
ATOM 1681 C C . VAL A 1 216 ? 22.480 -5.238 -28.298 1.00 96.00 216 VAL A C 1
ATOM 1683 O O . VAL A 1 216 ? 23.404 -5.626 -29.010 1.00 96.00 216 VAL A O 1
ATOM 1686 N N . ARG A 1 217 ? 21.705 -6.089 -27.614 1.00 95.06 217 ARG A N 1
ATOM 1687 C CA . ARG A 1 217 ? 21.835 -7.556 -27.609 1.00 95.06 217 ARG A CA 1
ATOM 1688 C C . ARG A 1 217 ? 23.201 -8.065 -27.136 1.00 95.06 217 ARG A C 1
ATOM 1690 O O . ARG A 1 217 ? 23.696 -9.066 -27.655 1.00 95.06 217 ARG A O 1
ATOM 1697 N N . LEU A 1 218 ? 23.808 -7.407 -26.147 1.00 93.94 218 LEU A N 1
ATOM 1698 C CA . LEU A 1 218 ? 25.013 -7.943 -25.516 1.00 93.94 218 LEU A CA 1
ATOM 1699 C C . LEU A 1 218 ? 24.672 -9.284 -24.830 1.00 93.94 218 LEU A C 1
ATOM 1701 O O . LEU A 1 218 ? 23.733 -9.319 -24.030 1.00 93.94 218 LEU A O 1
ATOM 1705 N N . PRO A 1 219 ? 25.408 -10.380 -25.097 1.00 93.81 219 PRO A N 1
ATOM 1706 C CA . PRO A 1 219 ? 25.139 -11.668 -24.467 1.00 93.81 219 PRO A CA 1
ATOM 1707 C C . PRO A 1 219 ? 25.186 -11.589 -22.938 1.00 93.81 219 PRO A C 1
ATOM 1709 O O . PRO A 1 219 ? 26.141 -11.071 -22.356 1.00 93.81 219 PRO A O 1
ATOM 1712 N N . HIS A 1 220 ? 24.165 -12.140 -22.280 1.00 94.44 220 HIS A N 1
ATOM 1713 C CA . HIS A 1 220 ? 24.056 -12.163 -20.820 1.00 94.44 220 HIS A CA 1
ATOM 1714 C C . HIS A 1 220 ? 24.842 -13.349 -20.238 1.00 94.44 220 HIS A C 1
ATOM 1716 O O . HIS A 1 220 ? 24.297 -14.267 -19.626 1.00 94.44 220 HIS A O 1
ATOM 1722 N N . THR A 1 221 ? 26.151 -13.337 -20.482 1.00 97.00 221 THR A N 1
ATOM 1723 C CA . THR A 1 221 ? 27.110 -14.368 -20.068 1.00 97.00 221 THR A CA 1
ATOM 1724 C C . THR A 1 221 ? 28.331 -13.723 -19.436 1.00 97.00 221 THR A C 1
ATOM 1726 O O . THR A 1 221 ? 28.770 -12.654 -19.861 1.00 97.00 221 THR A O 1
ATOM 1729 N N . CYS A 1 222 ? 28.916 -14.384 -18.442 1.00 97.25 222 CYS A N 1
ATOM 1730 C CA . CYS A 1 222 ? 30.156 -13.942 -17.824 1.00 97.25 222 CYS A CA 1
ATOM 1731 C C . CYS A 1 222 ? 31.283 -13.891 -18.863 1.00 97.25 222 CYS A C 1
ATOM 1733 O O . CYS A 1 222 ? 31.627 -14.909 -19.459 1.00 97.25 222 CYS A O 1
ATOM 1735 N N . ALA A 1 223 ? 31.915 -12.731 -19.021 1.00 96.56 223 ALA A N 1
ATOM 1736 C CA . ALA A 1 223 ? 33.014 -12.536 -19.963 1.00 96.56 223 ALA A CA 1
ATOM 1737 C C . ALA A 1 223 ? 34.312 -13.278 -19.584 1.00 96.56 223 ALA A C 1
ATOM 1739 O O . ALA A 1 223 ? 35.222 -13.349 -20.402 1.00 96.56 223 ALA A O 1
ATOM 1740 N N . ILE A 1 224 ? 34.420 -13.800 -18.353 1.00 96.31 224 ILE A N 1
ATOM 1741 C CA . ILE A 1 224 ? 35.606 -14.534 -17.876 1.00 96.31 224 ILE A CA 1
ATOM 1742 C C . ILE A 1 224 ? 35.401 -16.048 -17.976 1.00 96.31 224 ILE A C 1
ATOM 1744 O O . ILE A 1 224 ? 36.220 -16.738 -18.571 1.00 96.31 224 ILE A O 1
ATOM 1748 N N . CYS A 1 225 ? 34.324 -16.579 -17.393 1.00 96.38 225 CYS A N 1
ATOM 1749 C CA . CYS A 1 225 ? 34.104 -18.028 -17.305 1.00 96.38 225 CYS A CA 1
ATOM 1750 C C . CYS A 1 225 ? 32.974 -18.555 -18.200 1.00 96.38 225 CYS A C 1
ATOM 1752 O O . CYS A 1 225 ? 32.706 -19.752 -18.194 1.00 96.38 225 CYS A O 1
ATOM 1754 N N . GLY A 1 226 ? 32.266 -17.684 -18.922 1.00 96.00 226 GLY A N 1
ATOM 1755 C CA . GLY A 1 226 ? 31.158 -18.072 -19.797 1.00 96.00 226 GLY A CA 1
ATOM 1756 C C . GLY A 1 226 ? 29.857 -18.454 -19.082 1.00 96.00 226 GLY A C 1
ATOM 1757 O O . GLY A 1 226 ? 28.859 -18.688 -19.758 1.00 96.00 226 GLY A O 1
ATOM 1758 N N . THR A 1 227 ? 29.814 -18.494 -17.741 1.00 96.06 227 THR A N 1
ATOM 1759 C CA . THR A 1 227 ? 28.579 -18.788 -16.989 1.00 96.06 227 THR A CA 1
ATOM 1760 C C . THR A 1 227 ? 27.451 -17.844 -17.411 1.00 96.06 227 THR A C 1
ATOM 1762 O O . THR A 1 227 ? 27.622 -16.625 -17.380 1.00 96.06 227 THR A O 1
ATOM 1765 N N . GLY A 1 228 ? 26.301 -18.404 -17.786 1.00 94.81 228 GLY A N 1
ATOM 1766 C CA . GLY A 1 228 ? 25.097 -17.641 -18.115 1.00 94.81 228 GLY A CA 1
ATOM 1767 C C . GLY A 1 228 ? 24.369 -17.091 -16.886 1.00 94.81 228 GLY A C 1
ATOM 1768 O O . GLY A 1 228 ? 24.912 -16.999 -15.787 1.00 94.81 228 GLY A O 1
ATOM 1769 N N . ASP A 1 229 ? 23.096 -16.768 -17.058 1.00 92.75 229 ASP A N 1
ATOM 1770 C CA . ASP A 1 229 ? 22.218 -16.219 -16.020 1.00 92.75 229 ASP A CA 1
ATOM 1771 C C . ASP A 1 229 ? 21.456 -17.288 -15.221 1.00 92.75 229 ASP A C 1
ATOM 1773 O O . ASP A 1 229 ? 20.471 -16.994 -14.543 1.00 92.75 229 ASP A O 1
ATOM 1777 N N . THR A 1 230 ? 21.923 -18.536 -15.276 1.00 95.25 230 THR A N 1
ATOM 1778 C CA . THR A 1 230 ? 21.365 -19.666 -14.533 1.00 95.25 230 THR A CA 1
ATOM 1779 C C . THR A 1 230 ? 22.476 -20.425 -13.816 1.00 95.25 230 THR A C 1
ATOM 1781 O O . THR A 1 230 ? 23.490 -20.793 -14.406 1.00 95.25 230 THR A O 1
ATOM 1784 N N . TRP A 1 231 ? 22.270 -20.693 -12.530 1.00 94.38 231 TRP A N 1
ATOM 1785 C CA . TRP A 1 231 ? 23.169 -21.463 -11.680 1.00 94.38 231 TRP A CA 1
ATOM 1786 C C . TRP A 1 231 ? 22.365 -22.439 -10.822 1.00 94.38 231 TRP A C 1
ATOM 1788 O O . TRP A 1 231 ? 21.474 -22.032 -10.078 1.00 94.38 231 TRP A O 1
ATOM 1798 N N . ARG A 1 232 ? 22.670 -23.741 -10.923 1.00 94.00 232 ARG A N 1
ATOM 1799 C CA . ARG A 1 232 ? 21.955 -24.819 -10.205 1.00 94.00 232 ARG A CA 1
ATOM 1800 C C . ARG A 1 232 ? 20.425 -24.721 -10.342 1.00 94.00 232 ARG A C 1
ATOM 1802 O O . ARG A 1 232 ? 19.704 -24.783 -9.350 1.00 94.00 232 ARG A O 1
ATOM 1809 N N . GLY A 1 233 ? 19.943 -24.491 -11.564 1.00 93.75 233 GLY A N 1
ATOM 1810 C CA . GLY A 1 233 ? 18.511 -24.364 -11.871 1.00 93.75 233 GLY A CA 1
ATOM 1811 C C . GLY A 1 233 ? 17.843 -23.073 -11.381 1.00 93.75 233 GLY A C 1
ATOM 1812 O O . GLY A 1 233 ? 16.651 -22.896 -11.599 1.00 93.75 233 GLY A O 1
ATOM 1813 N N . ASN A 1 234 ? 18.586 -22.162 -10.748 1.00 94.62 234 ASN A N 1
ATOM 1814 C CA . ASN A 1 234 ? 18.077 -20.885 -10.257 1.00 94.62 234 ASN A CA 1
ATOM 1815 C C . ASN A 1 234 ? 18.675 -19.721 -11.047 1.00 94.62 234 ASN A C 1
ATOM 1817 O O . ASN A 1 234 ? 19.795 -19.808 -11.551 1.00 94.62 234 ASN A O 1
ATOM 1821 N N . ARG A 1 235 ? 17.950 -18.602 -11.116 1.00 95.62 235 ARG A N 1
ATOM 1822 C CA . ARG A 1 235 ? 18.428 -17.385 -11.779 1.00 95.62 235 ARG A CA 1
ATOM 1823 C C . ARG A 1 235 ? 19.673 -16.836 -11.076 1.00 95.62 235 ARG A C 1
ATOM 1825 O O . ARG A 1 235 ? 19.626 -16.498 -9.895 1.00 95.62 235 ARG A O 1
ATOM 1832 N N . LEU A 1 236 ? 20.752 -16.673 -11.829 1.00 95.25 236 LEU A N 1
ATOM 1833 C CA . LEU A 1 236 ? 21.963 -15.975 -11.429 1.00 95.25 236 LEU A CA 1
ATOM 1834 C C . LEU A 1 236 ? 21.934 -14.549 -11.983 1.00 95.25 236 LEU A C 1
ATOM 1836 O O . LEU A 1 236 ? 21.796 -14.328 -13.184 1.00 95.25 236 LEU A O 1
ATOM 1840 N N . VAL A 1 237 ? 22.081 -13.560 -11.106 1.00 94.69 237 VAL A N 1
ATOM 1841 C CA . VAL A 1 237 ? 22.197 -12.164 -11.535 1.00 94.69 237 VAL A CA 1
ATOM 1842 C C . VAL A 1 237 ? 23.652 -11.888 -11.895 1.00 94.69 237 VAL A C 1
ATOM 1844 O O . VAL A 1 237 ? 24.508 -11.863 -11.015 1.00 94.69 237 VAL A O 1
ATOM 1847 N N . LEU A 1 238 ? 23.925 -11.666 -13.182 1.00 96.25 238 LEU A N 1
ATOM 1848 C CA . LEU A 1 238 ? 25.223 -11.165 -13.624 1.00 96.25 238 LEU A CA 1
ATOM 1849 C C . LEU A 1 238 ? 25.358 -9.670 -13.305 1.00 96.25 238 LEU A C 1
ATOM 1851 O O . LEU A 1 238 ? 24.406 -8.880 -13.410 1.00 96.25 238 LEU A O 1
ATOM 1855 N N . GLU A 1 239 ? 26.561 -9.295 -12.898 1.00 95.38 239 GLU A N 1
ATOM 1856 C CA . GLU A 1 239 ? 26.953 -7.945 -12.513 1.00 95.38 239 GLU A CA 1
ATOM 1857 C C . GLU A 1 239 ? 27.589 -7.235 -13.711 1.00 95.38 239 GLU A C 1
ATOM 1859 O O . GLU A 1 239 ? 28.236 -7.867 -14.543 1.00 95.38 239 GLU A O 1
ATOM 1864 N N . ILE A 1 240 ? 27.372 -5.922 -13.821 1.00 95.94 240 ILE A N 1
ATOM 1865 C CA . ILE A 1 240 ? 27.986 -5.100 -14.870 1.00 95.94 240 ILE A CA 1
ATOM 1866 C C . ILE A 1 240 ? 29.296 -4.549 -14.315 1.00 95.94 240 ILE A C 1
ATOM 1868 O O . ILE A 1 240 ? 29.279 -3.799 -13.336 1.00 95.94 240 ILE A O 1
ATOM 1872 N N . ASP A 1 241 ? 30.396 -4.914 -14.961 1.00 94.50 241 ASP A N 1
ATOM 1873 C CA . ASP A 1 241 ? 31.750 -4.473 -14.649 1.00 94.50 241 ASP A CA 1
ATOM 1874 C C . ASP A 1 241 ? 32.254 -3.490 -15.710 1.00 94.50 241 ASP A C 1
ATOM 1876 O O . ASP A 1 241 ? 32.008 -3.659 -16.909 1.00 94.50 241 ASP A O 1
ATOM 1880 N N . HIS A 1 242 ? 32.983 -2.478 -15.246 1.00 94.38 242 HIS A N 1
ATOM 1881 C CA . HIS A 1 242 ? 33.706 -1.523 -16.077 1.00 94.38 242 HIS A CA 1
ATOM 1882 C C . HIS A 1 242 ? 35.160 -1.991 -16.168 1.00 94.38 242 HIS A C 1
ATOM 1884 O O . HIS A 1 242 ? 35.871 -1.980 -15.165 1.00 94.38 242 HIS A O 1
ATOM 1890 N N . ILE A 1 243 ? 35.628 -2.367 -17.359 1.00 93.88 243 ILE A N 1
ATOM 1891 C CA . ILE A 1 243 ? 36.959 -2.968 -17.575 1.00 93.88 243 ILE A CA 1
ATOM 1892 C C . ILE A 1 243 ? 38.082 -2.060 -17.047 1.00 93.88 243 ILE A C 1
ATOM 1894 O O . ILE A 1 243 ? 39.049 -2.529 -16.437 1.00 93.88 243 ILE A O 1
ATOM 1898 N N . ASN A 1 244 ? 37.957 -0.749 -17.255 1.00 92.12 244 ASN A N 1
ATOM 1899 C CA . ASN A 1 244 ? 38.905 0.247 -16.757 1.00 92.12 244 ASN A CA 1
ATOM 1900 C C . ASN A 1 244 ? 38.665 0.687 -15.297 1.00 92.12 244 ASN A C 1
ATOM 1902 O O . ASN A 1 244 ? 39.489 1.418 -14.755 1.00 92.12 244 ASN A O 1
ATOM 1906 N N . GLY A 1 245 ? 37.573 0.259 -14.655 1.00 89.81 245 GLY A N 1
ATOM 1907 C CA . GLY A 1 245 ? 37.164 0.696 -13.314 1.00 89.81 245 GLY A CA 1
ATOM 1908 C C . GLY A 1 245 ? 36.529 2.092 -13.240 1.00 89.81 245 GLY A C 1
ATOM 1909 O O . GLY A 1 245 ? 36.093 2.503 -12.165 1.00 89.81 245 GLY A O 1
ATOM 1910 N N . ASP A 1 246 ? 36.438 2.825 -14.352 1.00 91.00 246 ASP A N 1
ATOM 1911 C CA . ASP A 1 246 ? 35.813 4.147 -14.412 1.00 91.00 246 ASP A CA 1
ATOM 1912 C C . ASP A 1 246 ? 34.292 4.019 -14.570 1.00 91.00 246 ASP A C 1
ATOM 1914 O O . ASP A 1 246 ? 33.764 3.765 -15.652 1.00 91.00 246 ASP A O 1
ATOM 1918 N N . ARG A 1 247 ? 33.573 4.272 -13.472 1.00 92.06 247 ARG A N 1
ATOM 1919 C CA . ARG A 1 247 ? 32.101 4.272 -13.400 1.00 92.06 247 ARG A CA 1
ATOM 1920 C C . ARG A 1 247 ? 31.402 5.290 -14.312 1.00 92.06 247 ARG A C 1
ATOM 1922 O O . ARG A 1 247 ? 30.174 5.245 -14.409 1.00 92.06 247 ARG A O 1
ATOM 1929 N N . LEU A 1 248 ? 32.129 6.245 -14.894 1.00 94.94 248 LEU A N 1
ATOM 1930 C CA . LEU A 1 248 ? 31.596 7.240 -15.830 1.00 94.94 248 LEU A CA 1
ATOM 1931 C C . LEU A 1 248 ? 31.781 6.826 -17.294 1.00 94.94 248 LEU A C 1
ATOM 1933 O O . LEU A 1 248 ? 31.134 7.394 -18.174 1.00 94.94 248 LEU A O 1
ATOM 1937 N N . ASP A 1 249 ? 32.604 5.817 -17.572 1.00 95.94 249 ASP A N 1
ATOM 1938 C CA . ASP A 1 249 ? 32.855 5.331 -18.922 1.00 95.94 249 ASP A CA 1
ATOM 1939 C C . ASP A 1 249 ? 31.911 4.179 -19.293 1.00 95.94 249 ASP A C 1
ATOM 1941 O O . ASP A 1 249 ? 32.271 3.006 -19.242 1.00 95.94 249 ASP A O 1
ATOM 1945 N N . ASN A 1 250 ? 30.677 4.511 -19.681 1.00 97.00 250 ASN A N 1
ATOM 1946 C CA . ASN A 1 250 ? 29.664 3.512 -20.043 1.00 97.00 250 ASN A CA 1
ATOM 1947 C C . ASN A 1 250 ? 29.739 3.071 -21.510 1.00 97.00 250 ASN A C 1
ATOM 1949 O O . ASN A 1 250 ? 28.784 2.481 -22.015 1.00 97.00 250 ASN A O 1
ATOM 1953 N N . ARG A 1 251 ? 30.830 3.371 -22.224 1.00 97.25 251 ARG A N 1
ATOM 1954 C CA . ARG A 1 251 ? 30.986 2.927 -23.613 1.00 97.25 251 ARG A CA 1
ATOM 1955 C C . ARG A 1 251 ? 30.903 1.404 -23.676 1.00 97.25 251 ARG A C 1
ATOM 1957 O O . ARG A 1 251 ? 31.450 0.712 -22.821 1.00 97.25 251 ARG A O 1
ATOM 1964 N N . LEU A 1 252 ? 30.229 0.882 -24.702 1.00 96.50 252 LEU A N 1
ATOM 1965 C CA . LEU A 1 252 ? 29.937 -0.552 -24.829 1.00 96.50 252 LEU A CA 1
ATOM 1966 C C . LEU A 1 252 ? 31.191 -1.433 -24.711 1.00 96.50 252 LEU A C 1
ATOM 1968 O O . LEU A 1 252 ? 31.155 -2.464 -24.054 1.00 96.50 252 LEU A O 1
ATOM 1972 N N . ASN A 1 253 ? 32.308 -1.005 -25.299 1.00 96.06 253 ASN A N 1
ATOM 1973 C CA . ASN A 1 253 ? 33.583 -1.724 -25.249 1.00 96.06 253 ASN A CA 1
ATOM 1974 C C . ASN A 1 253 ? 34.237 -1.762 -23.856 1.00 96.06 253 ASN A C 1
ATOM 1976 O O . ASN A 1 253 ? 35.156 -2.549 -23.652 1.00 96.06 253 ASN A O 1
ATOM 1980 N N . ASN A 1 254 ? 33.804 -0.912 -22.924 1.00 96.31 254 ASN A N 1
ATOM 1981 C CA . ASN A 1 254 ? 34.295 -0.865 -21.550 1.00 96.31 254 ASN A CA 1
ATOM 1982 C C . ASN A 1 254 ? 33.380 -1.617 -20.570 1.00 96.31 254 ASN A C 1
ATOM 1984 O O . ASN A 1 254 ? 33.764 -1.827 -19.423 1.00 96.31 254 ASN A O 1
ATOM 1988 N N . LEU A 1 255 ? 32.183 -2.026 -20.996 1.00 96.38 255 LEU A N 1
ATOM 1989 C CA . LEU A 1 255 ? 31.225 -2.743 -20.160 1.00 96.38 255 LEU A CA 1
ATOM 1990 C C . LEU A 1 255 ? 31.257 -4.240 -20.455 1.00 96.38 255 LEU A C 1
ATOM 1992 O O . LEU A 1 255 ? 31.303 -4.664 -21.608 1.00 96.38 255 LEU A O 1
ATOM 1996 N N . ARG A 1 256 ? 31.158 -5.056 -19.406 1.00 95.62 256 ARG A N 1
ATOM 1997 C CA . ARG A 1 256 ? 30.988 -6.507 -19.528 1.00 95.62 256 ARG A CA 1
ATOM 1998 C C . ARG A 1 256 ? 30.121 -7.061 -18.409 1.00 95.62 256 ARG A C 1
ATOM 2000 O O . ARG A 1 256 ? 30.077 -6.505 -17.314 1.00 95.62 256 ARG A O 1
ATOM 2007 N N . TYR A 1 257 ? 29.471 -8.188 -18.674 1.00 97.56 257 TYR A N 1
ATOM 2008 C CA . TYR A 1 257 ? 28.820 -8.969 -17.631 1.00 97.56 257 TYR A CA 1
ATOM 2009 C C . TYR A 1 257 ? 29.827 -9.909 -16.971 1.00 97.56 257 TYR A C 1
ATOM 2011 O O . TYR A 1 257 ? 30.591 -10.586 -17.658 1.00 97.56 257 TYR A O 1
ATOM 2019 N N . LEU A 1 258 ? 29.807 -9.985 -15.643 1.00 96.62 258 LEU A N 1
ATOM 2020 C CA . LEU A 1 258 ? 30.570 -10.943 -14.848 1.00 96.62 258 LEU A CA 1
ATOM 2021 C C . LEU A 1 258 ? 29.642 -11.666 -13.872 1.00 96.62 258 LEU A C 1
ATOM 2023 O O . LEU A 1 258 ? 28.702 -11.081 -13.337 1.00 96.62 258 LEU A O 1
ATOM 2027 N N . CYS A 1 259 ? 29.904 -12.947 -13.614 1.00 96.25 259 CYS A N 1
ATOM 2028 C CA . CYS A 1 259 ? 29.259 -13.621 -12.492 1.00 96.25 259 CYS A CA 1
ATOM 2029 C C . CYS A 1 259 ? 29.844 -13.099 -11.165 1.00 96.25 259 CYS A C 1
ATOM 2031 O O . CYS A 1 259 ? 31.006 -12.675 -11.151 1.00 96.25 259 CYS A O 1
ATOM 2033 N N . PRO A 1 260 ? 29.105 -13.178 -10.043 1.00 94.88 260 PRO A N 1
ATOM 2034 C CA . PRO A 1 260 ? 29.576 -12.662 -8.753 1.00 94.88 260 PRO A CA 1
ATOM 2035 C C . PRO A 1 260 ? 30.938 -13.230 -8.319 1.00 94.88 260 PRO A C 1
ATOM 2037 O O . PRO A 1 260 ? 31.750 -12.534 -7.717 1.00 94.88 260 PRO A O 1
ATOM 2040 N N . SER A 1 261 ? 31.225 -14.488 -8.670 1.00 95.25 261 SER A N 1
ATOM 2041 C CA . SER A 1 261 ? 32.499 -15.144 -8.356 1.00 95.25 261 SER A CA 1
ATOM 2042 C C . SER A 1 261 ? 33.675 -14.629 -9.184 1.00 95.25 261 SER A C 1
ATOM 2044 O O . SER A 1 261 ? 34.788 -14.571 -8.675 1.00 95.25 261 SER A O 1
ATOM 2046 N N . CYS A 1 262 ? 33.468 -14.283 -10.456 1.00 95.62 262 CYS A N 1
ATOM 2047 C CA . CYS A 1 262 ? 34.523 -13.707 -11.292 1.00 95.62 262 CYS A CA 1
ATOM 2048 C C . CYS A 1 262 ? 34.690 -12.212 -11.023 1.00 95.62 262 CYS A C 1
ATOM 2050 O O . CYS A 1 262 ? 35.811 -11.714 -11.038 1.00 95.62 262 CYS A O 1
ATOM 2052 N N . HIS A 1 263 ? 33.595 -11.499 -10.748 1.00 94.56 263 HIS A N 1
ATOM 2053 C CA . HIS A 1 263 ? 33.659 -10.081 -10.421 1.00 94.56 263 HIS A CA 1
ATOM 2054 C C . HIS A 1 263 ? 34.402 -9.840 -9.105 1.00 94.56 263 HIS A C 1
ATOM 2056 O O . HIS A 1 263 ? 35.228 -8.940 -9.046 1.00 94.56 263 HIS A O 1
ATOM 2062 N N . SER A 1 264 ? 34.219 -10.689 -8.087 1.00 94.06 264 SER A N 1
ATOM 2063 C CA . SER A 1 264 ? 34.940 -10.564 -6.809 1.00 94.06 264 SER A CA 1
ATOM 2064 C C . SER A 1 264 ? 36.468 -10.690 -6.913 1.00 94.06 264 SER A C 1
ATOM 2066 O O . SER A 1 264 ? 37.186 -10.289 -5.994 1.00 94.06 264 SER A O 1
ATOM 2068 N N . GLN A 1 265 ? 36.963 -11.237 -8.026 1.00 93.12 265 GLN A N 1
ATOM 2069 C CA . GLN A 1 265 ? 38.384 -11.418 -8.321 1.00 93.12 265 GLN A CA 1
ATOM 2070 C C . GLN A 1 265 ? 38.976 -10.265 -9.144 1.00 93.12 265 GLN A C 1
ATOM 2072 O O . GLN A 1 265 ? 40.184 -10.252 -9.381 1.00 93.12 265 GLN A O 1
ATOM 2077 N N . THR A 1 266 ? 38.172 -9.296 -9.600 1.00 89.38 266 THR A N 1
ATOM 2078 C CA . THR A 1 266 ? 38.709 -8.147 -10.338 1.00 89.38 266 THR A CA 1
ATOM 2079 C C . THR A 1 266 ? 39.465 -7.207 -9.398 1.00 89.38 266 THR A C 1
ATOM 2081 O O . THR A 1 266 ? 39.123 -7.046 -8.225 1.00 89.38 266 THR A O 1
ATOM 2084 N N . ALA A 1 267 ? 40.495 -6.542 -9.928 1.00 85.75 267 ALA A N 1
ATOM 2085 C CA . ALA A 1 267 ? 41.284 -5.572 -9.165 1.00 85.75 267 ALA A CA 1
ATOM 2086 C C . ALA A 1 267 ? 40.452 -4.368 -8.681 1.00 85.75 267 ALA A C 1
ATOM 2088 O O . ALA A 1 267 ? 40.811 -3.732 -7.703 1.00 85.75 267 ALA A O 1
ATOM 2089 N N . THR A 1 268 ? 39.340 -4.071 -9.358 1.00 80.75 268 THR A N 1
ATOM 2090 C CA . THR A 1 268 ? 38.444 -2.932 -9.099 1.00 80.75 268 THR A CA 1
ATOM 2091 C C . THR A 1 268 ? 37.245 -3.294 -8.216 1.00 80.75 268 THR A C 1
ATOM 2093 O O . THR A 1 268 ? 36.411 -2.433 -7.920 1.00 80.75 268 THR A O 1
ATOM 2096 N N . PHE A 1 269 ? 37.128 -4.555 -7.786 1.00 84.38 269 PHE A N 1
ATOM 2097 C CA . PHE A 1 269 ? 36.002 -5.020 -6.984 1.00 84.38 269 PHE A CA 1
ATOM 2098 C C . PHE A 1 269 ? 35.928 -4.303 -5.632 1.00 84.38 269 PHE A C 1
ATOM 2100 O O . PHE A 1 269 ? 36.934 -4.158 -4.940 1.00 84.38 269 PHE A O 1
ATOM 2107 N N . ALA A 1 270 ? 34.721 -3.895 -5.228 1.00 76.94 270 ALA A N 1
ATOM 2108 C CA . ALA A 1 270 ? 34.446 -3.283 -3.924 1.00 76.94 270 ALA A CA 1
ATOM 2109 C C . ALA A 1 270 ? 35.370 -2.097 -3.558 1.00 76.94 270 ALA A C 1
ATOM 2111 O O . ALA A 1 270 ? 35.737 -1.934 -2.396 1.00 76.94 270 ALA A O 1
ATOM 2112 N N . ASN A 1 271 ? 35.733 -1.262 -4.540 1.00 68.88 271 ASN A N 1
ATOM 2113 C CA . ASN A 1 271 ? 36.672 -0.141 -4.380 1.00 68.88 271 ASN A CA 1
ATOM 2114 C C . ASN A 1 271 ? 38.077 -0.558 -3.917 1.00 68.88 271 ASN A C 1
ATOM 2116 O O . ASN A 1 271 ? 38.784 0.249 -3.313 1.00 68.88 271 ASN A O 1
ATOM 2120 N N . ARG A 1 272 ? 38.506 -1.796 -4.187 1.00 72.19 272 ARG A N 1
ATOM 2121 C CA . ARG A 1 272 ? 39.926 -2.137 -4.084 1.00 72.19 272 ARG A CA 1
ATOM 2122 C C . ARG A 1 272 ? 40.696 -1.222 -5.037 1.00 72.19 272 ARG A C 1
ATOM 2124 O O . ARG A 1 272 ? 40.370 -1.125 -6.221 1.00 72.19 272 ARG A O 1
ATOM 2131 N N . SER A 1 273 ? 41.650 -0.480 -4.487 1.00 58.22 273 SER A N 1
ATOM 2132 C CA . SER A 1 273 ? 42.559 0.340 -5.282 1.00 58.22 273 SER A CA 1
ATOM 2133 C C . SER A 1 273 ? 43.403 -0.576 -6.166 1.00 58.22 273 SER A C 1
ATOM 2135 O O . SER A 1 273 ? 43.854 -1.625 -5.699 1.00 58.22 273 SER A O 1
ATOM 2137 N N . ARG A 1 274 ? 43.590 -0.185 -7.431 1.00 55.31 274 ARG A N 1
ATOM 2138 C CA . ARG A 1 274 ? 44.654 -0.750 -8.270 1.00 55.31 274 ARG A CA 1
ATOM 2139 C C . ARG A 1 274 ? 46.020 -0.336 -7.745 1.00 55.31 274 ARG A C 1
ATOM 2141 O O . ARG A 1 274 ? 46.110 0.798 -7.221 1.00 55.31 274 ARG A O 1
#

Foldseek 3Di:
DADPAHPVRLQVLLVPAQALQSSCVVVVHDQDPVSSVVSVVVCVVSVRDNVNHDDDDGDDDDDDDDDPVLLLVLLVVAQEPQSSCVVVVHHSRVDPLVVSVVVCVVSVRDNVNRPDSDPDDAQPDDPVLQLVQLVVDQALVSSCVSVVHDDDPVVSVSSVVNCVVSVHDNPSRCPPVPCPPPDDPPQDALVNQQAAADPPDDFDDPVSLVVSCVNVPPAQAAPPPRHHQDDPNDGFDWDWAQQVLDSRNNHPVRIDTHGPVVLCPDCNRPNNDD

Sequence (274 aa):
MSGKYPRDLLERTAASATSLVDVLRRLGAPLGSRSCRYVRDRLKHYDIDTSHFVKESLPDREHRSYPKEVLAEAAAHSHSIREMFEYMGLPPSDSPYSYIRGRLDRLGIDTSHFTSGRRHGAPSTPRRQLTTAVVESQSLAGVLKTLGQVDNGGTRARLKRDIEAYGLSTDHFSGQGHAAGARSPYRKTAAEILLRLESGASRTPTAHLRRALDDVRLPHTCAICGTGDTWRGNRLVLEIDHINGDRLDNRLNNLRYLCPSCHSQTATFANRSR

pLDDT: mean 87.9, std 9.65, range [37.56, 97.56]

Secondary structure (DSSP, 8-state):
---SS-HHHHHHHHHH-SSHHHHHHHTT---SHHHHHHHHHHHHHTT---TT----PPPPPP-----HHHHHHHHHT-SSHHHHHHHTT--TTS--HHHHHHHHHHHT---TT-SS--SS-S-SS-HHHHHHHHHH-SSHHHHHHHTT---SHHHHHHHHHHHHHHT---TT--GGGGGTTPPPTT---HHHHSSBPPTTPPPPPHHHHHHHHHHTT---S-TTT---SEETTEE--PEEEETTS-TTB--GGGEEEE-HHHHTTSTTGGG---